Protein AF-0000000070910630 (afdb_homodimer)

InterPro domains:
  IPR004883 Lateral organ boundaries, LOB [PF03195] (3-100)
  IPR004883 Lateral organ boundaries, LOB [PS50891] (2-103)

Structure (mmCIF, N/CA/C/O backbone):
data_AF-0000000070910630-model_v1
#
loop_
_entity.id
_entity.type
_entity.pdbx_description
1 polymer 'LOB domain-containing protein'
#
loop_
_atom_site.group_PDB
_atom_site.id
_atom_site.type_symbol
_atom_site.label_atom_id
_atom_site.label_alt_id
_atom_site.label_comp_id
_atom_site.label_asym_id
_atom_site.label_entity_id
_atom_site.label_seq_id
_atom_site.pdbx_PDB_ins_code
_atom_site.Cartn_x
_atom_site.Cartn_y
_atom_site.Cartn_z
_atom_site.occupancy
_atom_site.B_iso_or_equiv
_atom_site.auth_seq_id
_atom_site.auth_comp_id
_atom_site.auth_asym_id
_atom_site.auth_atom_id
_atom_site.pdbx_PDB_model_num
ATOM 1 N N . MET A 1 1 ? 18.922 29.453 -8.406 1 64.88 1 MET A N 1
ATOM 2 C CA . MET A 1 1 ? 18.438 28.078 -8.453 1 64.88 1 MET A CA 1
ATOM 3 C C . MET A 1 1 ? 16.922 28.031 -8.289 1 64.88 1 MET A C 1
ATOM 5 O O . MET A 1 1 ? 16.344 28.828 -7.562 1 64.88 1 MET A O 1
ATOM 9 N N . SER A 1 2 ? 16.156 27.453 -9.18 1 87.44 2 SER A N 1
ATOM 10 C CA . SER A 1 2 ? 14.695 27.406 -9.148 1 87.44 2 SER A CA 1
ATOM 11 C C . SER A 1 2 ? 14.188 26.688 -7.906 1 87.44 2 SER A C 1
ATOM 13 O O . SER A 1 2 ? 14.742 25.656 -7.512 1 87.44 2 SER A O 1
ATOM 15 N N . PRO A 1 3 ? 13.305 27.328 -7.152 1 96.12 3 PRO A N 1
ATOM 16 C CA . PRO A 1 3 ? 12.727 26.672 -5.984 1 96.12 3 PRO A CA 1
ATOM 17 C C . PRO A 1 3 ? 12.188 25.281 -6.301 1 96.12 3 PRO A C 1
ATOM 19 O O . PRO A 1 3 ? 11.758 25.016 -7.43 1 96.12 3 PRO A O 1
ATOM 22 N N . CYS A 1 4 ? 12.297 24.422 -5.379 1 97.81 4 CYS A N 1
ATOM 23 C CA . CYS A 1 4 ? 11.758 23.078 -5.582 1 97.81 4 CYS A CA 1
ATOM 24 C C . CYS A 1 4 ? 10.234 23.109 -5.691 1 97.81 4 CYS A C 1
ATOM 26 O O . CYS A 1 4 ? 9.617 24.141 -5.418 1 97.81 4 CYS A O 1
ATOM 28 N N . ALA A 1 5 ? 9.602 22.078 -6.07 1 98.12 5 ALA A N 1
ATOM 29 C CA . ALA A 1 5 ? 8.156 22 -6.293 1 98.12 5 ALA A CA 1
ATOM 30 C C . ALA A 1 5 ? 7.391 22.25 -5 1 98.12 5 ALA A C 1
ATOM 32 O O . ALA A 1 5 ? 6.312 22.844 -5.012 1 98.12 5 ALA A O 1
ATOM 33 N N . ALA A 1 6 ? 7.938 21.766 -3.898 1 98.31 6 ALA A N 1
ATOM 34 C CA . ALA A 1 6 ? 7.293 21.953 -2.6 1 98.31 6 ALA A CA 1
ATOM 35 C C . ALA A 1 6 ? 7.238 23.422 -2.211 1 98.31 6 ALA A C 1
ATOM 37 O O . ALA A 1 6 ? 6.176 23.938 -1.866 1 98.31 6 ALA A O 1
ATOM 38 N N . CYS A 1 7 ? 8.336 24.047 -2.318 1 98.31 7 CYS A N 1
ATOM 39 C CA . CYS A 1 7 ? 8.422 25.438 -1.915 1 98.31 7 CYS A CA 1
ATOM 40 C C . CYS A 1 7 ? 7.586 26.328 -2.828 1 98.31 7 CYS A C 1
ATOM 42 O O . CYS A 1 7 ? 6.996 27.312 -2.379 1 98.31 7 CYS A O 1
ATOM 44 N N . LYS A 1 8 ? 7.555 26 -4.078 1 97.69 8 LYS A N 1
ATOM 45 C CA . LYS A 1 8 ? 6.695 26.734 -5.008 1 97.69 8 LYS A CA 1
ATOM 46 C C . LYS A 1 8 ? 5.227 26.609 -4.609 1 97.69 8 LYS A C 1
ATOM 48 O O . LYS A 1 8 ? 4.512 27.609 -4.543 1 97.69 8 LYS A O 1
ATOM 53 N N . LEU A 1 9 ? 4.801 25.391 -4.367 1 97.75 9 LEU A N 1
ATOM 54 C CA . LEU A 1 9 ? 3.408 25.125 -4.02 1 97.75 9 LEU A CA 1
ATOM 55 C C . LEU A 1 9 ? 3.051 25.766 -2.688 1 97.75 9 LEU A C 1
ATOM 57 O O . LEU A 1 9 ? 1.939 26.281 -2.516 1 97.75 9 LEU A O 1
ATOM 61 N N . LEU A 1 10 ? 3.969 25.75 -1.807 1 97.56 10 LEU A N 1
ATOM 62 C CA . LEU A 1 10 ? 3.715 26.234 -0.455 1 97.56 10 LEU A CA 1
ATOM 63 C C . LEU A 1 10 ? 3.99 27.734 -0.357 1 97.56 10 LEU A C 1
ATOM 65 O O . LEU A 1 10 ? 3.795 28.328 0.701 1 97.56 10 LEU A O 1
ATOM 69 N N . ARG A 1 11 ? 4.512 28.328 -1.427 1 96.31 11 ARG A N 1
ATOM 70 C CA . ARG A 1 11 ? 4.82 29.75 -1.494 1 96.31 11 ARG A CA 1
ATOM 71 C C . ARG A 1 11 ? 5.797 30.156 -0.396 1 96.31 11 ARG A C 1
ATOM 73 O O . ARG A 1 11 ? 5.551 31.109 0.344 1 96.31 11 ARG A O 1
ATOM 80 N N . ARG A 1 12 ? 6.844 29.375 -0.305 1 94.81 12 ARG A N 1
ATOM 81 C CA . ARG A 1 12 ? 7.93 29.656 0.631 1 94.81 12 ARG A CA 1
ATOM 82 C C . ARG A 1 12 ? 9.258 29.797 -0.099 1 94.81 12 ARG A C 1
ATOM 84 O O . ARG A 1 12 ? 9.383 29.375 -1.254 1 94.81 12 ARG A O 1
ATOM 91 N N . ARG A 1 13 ? 10.188 30.422 0.631 1 95.06 13 ARG A N 1
ATOM 92 C CA . ARG A 1 13 ? 11.539 30.531 0.087 1 95.06 13 ARG A CA 1
ATOM 93 C C . ARG A 1 13 ? 12.281 29.203 0.175 1 95.06 13 ARG A C 1
ATOM 95 O O . ARG A 1 13 ? 12.398 28.625 1.256 1 95.06 13 ARG A O 1
ATOM 102 N N . CYS A 1 14 ? 12.766 28.812 -0.958 1 96.94 14 CYS A N 1
ATOM 103 C CA . CYS A 1 14 ? 13.531 27.562 -1.021 1 96.94 14 CYS A CA 1
ATOM 104 C C . CYS A 1 14 ? 14.992 27.812 -0.672 1 96.94 14 CYS A C 1
ATOM 106 O O . CYS A 1 14 ? 15.695 28.516 -1.393 1 96.94 14 CYS A O 1
ATOM 108 N N . THR A 1 15 ? 15.523 27.281 0.416 1 95.56 15 THR A N 1
ATOM 109 C CA . THR A 1 15 ? 16.891 27.484 0.884 1 95.56 15 THR A CA 1
ATOM 110 C C . THR A 1 15 ? 17.75 26.25 0.628 1 95.56 15 THR A C 1
ATOM 112 O O . THR A 1 15 ? 17.25 25.219 0.178 1 95.56 15 THR A O 1
ATOM 115 N N . ARG A 1 16 ? 19.031 26.328 0.881 1 92.88 16 ARG A N 1
ATOM 116 C CA . ARG A 1 16 ? 19.969 25.219 0.687 1 92.88 16 ARG A CA 1
ATOM 117 C C . ARG A 1 16 ? 19.656 24.062 1.63 1 92.88 16 ARG A C 1
ATOM 119 O O . ARG A 1 16 ? 20 22.906 1.337 1 92.88 16 ARG A O 1
ATOM 126 N N . ASP A 1 17 ? 18.922 24.297 2.656 1 93.25 17 ASP A N 1
ATOM 127 C CA . ASP A 1 17 ? 18.656 23.281 3.666 1 93.25 17 ASP A CA 1
ATOM 128 C C . ASP A 1 17 ? 17.25 22.703 3.492 1 93.25 17 ASP A C 1
ATOM 130 O O . ASP A 1 17 ? 16.766 21.953 4.348 1 93.25 17 ASP A O 1
ATOM 134 N N . CYS A 1 18 ? 16.641 23 2.408 1 96.31 18 CYS A N 1
ATOM 135 C CA . CYS A 1 18 ? 15.281 22.531 2.186 1 96.31 18 CYS A CA 1
ATOM 136 C C . CYS A 1 18 ? 15.242 21 2.102 1 96.31 18 CYS A C 1
ATOM 138 O O . CYS A 1 18 ? 15.867 20.406 1.219 1 96.31 18 CYS A O 1
ATOM 140 N N . VAL A 1 19 ? 14.492 20.375 2.926 1 96.25 19 VAL A N 1
ATOM 141 C CA . VAL A 1 19 ? 14.43 18.922 3.053 1 96.25 19 VAL A CA 1
ATOM 142 C C . VAL A 1 19 ? 13.727 18.328 1.838 1 96.25 19 VAL A C 1
ATOM 144 O O . VAL A 1 19 ? 13.875 17.141 1.55 1 96.25 19 VAL A O 1
ATOM 147 N N . PHE A 1 20 ? 12.992 19.156 1.11 1 97.81 20 PHE A N 1
ATOM 148 C CA . PHE A 1 20 ? 12.195 18.688 -0.011 1 97.81 20 PHE A CA 1
ATOM 149 C C . PHE A 1 20 ? 12.969 18.797 -1.318 1 97.81 20 PHE A C 1
ATOM 151 O O . PHE A 1 20 ? 12.727 18.047 -2.26 1 97.81 20 PHE A O 1
ATOM 158 N N . ALA A 1 21 ? 13.891 19.688 -1.397 1 97.44 21 ALA A N 1
ATOM 159 C CA . ALA A 1 21 ? 14.547 20.094 -2.639 1 97.44 21 ALA A CA 1
ATOM 160 C C . ALA A 1 21 ? 15.18 18.891 -3.346 1 97.44 21 ALA A C 1
ATOM 162 O O . ALA A 1 21 ? 15.055 18.75 -4.562 1 97.44 21 ALA A O 1
ATOM 163 N N . PRO A 1 22 ? 15.828 17.953 -2.652 1 96.81 22 PRO A N 1
ATOM 164 C CA . PRO A 1 22 ? 16.469 16.828 -3.338 1 96.81 22 PRO A CA 1
ATOM 165 C C . PRO A 1 22 ? 15.453 15.875 -3.965 1 96.81 22 PRO A C 1
ATOM 167 O O . PRO A 1 22 ? 15.805 15.117 -4.875 1 96.81 22 PRO A O 1
ATOM 170 N N . TYR A 1 23 ? 14.227 15.977 -3.508 1 97.75 23 TYR A N 1
ATOM 171 C CA . TYR A 1 23 ? 13.336 14.867 -3.838 1 97.75 23 TYR A CA 1
ATOM 172 C C . TYR A 1 23 ? 12.156 15.352 -4.668 1 97.75 23 TYR A C 1
ATOM 174 O O . TYR A 1 23 ? 11.445 14.547 -5.273 1 97.75 23 TYR A O 1
ATOM 182 N N . PHE A 1 24 ? 11.969 16.672 -4.719 1 98.12 24 PHE A N 1
ATOM 183 C CA . PHE A 1 24 ? 10.828 17.234 -5.426 1 98.12 24 PHE A CA 1
ATOM 184 C C . PHE A 1 24 ? 11.273 18.359 -6.359 1 98.12 24 PHE A C 1
ATOM 186 O O . PHE A 1 24 ? 11.062 19.531 -6.07 1 98.12 24 PHE A O 1
ATOM 193 N N . PRO A 1 25 ? 11.781 17.953 -7.453 1 96.62 25 PRO A N 1
ATOM 194 C CA . PRO A 1 25 ? 12.266 18.953 -8.414 1 96.62 25 PRO A CA 1
ATOM 195 C C . PRO A 1 25 ? 11.141 19.797 -9 1 96.62 25 PRO A C 1
ATOM 197 O O . PRO A 1 25 ? 10 19.344 -9.094 1 96.62 25 PRO A O 1
ATOM 200 N N . PRO A 1 26 ? 11.477 21 -9.43 1 95.88 26 PRO A N 1
ATOM 201 C CA . PRO A 1 26 ? 10.453 21.938 -9.906 1 95.88 26 PRO A CA 1
ATOM 202 C C . PRO A 1 26 ? 9.758 21.453 -11.18 1 95.88 26 PRO A C 1
ATOM 204 O O . PRO A 1 26 ? 8.625 21.875 -11.461 1 95.88 26 PRO A O 1
ATOM 207 N N . ASP A 1 27 ? 10.312 20.578 -11.883 1 95.69 27 ASP A N 1
ATOM 208 C CA . ASP A 1 27 ? 9.734 20.125 -13.148 1 95.69 27 ASP A CA 1
ATOM 209 C C . ASP A 1 27 ? 8.758 18.969 -12.938 1 95.69 27 ASP A C 1
ATOM 211 O O . ASP A 1 27 ? 8.109 18.516 -13.883 1 95.69 27 ASP A O 1
ATOM 215 N N . GLU A 1 28 ? 8.602 18.469 -11.75 1 95.69 28 GLU A N 1
ATOM 216 C CA . GLU A 1 28 ? 7.617 17.453 -11.406 1 95.69 28 GLU A CA 1
ATOM 217 C C . GLU A 1 28 ? 6.676 17.938 -10.312 1 95.69 28 GLU A C 1
ATOM 219 O O . GLU A 1 28 ? 6.594 17.328 -9.242 1 95.69 28 GLU A O 1
ATOM 224 N N . PRO A 1 29 ? 5.949 18.984 -10.562 1 96.94 29 PRO A N 1
ATOM 225 C CA . PRO A 1 29 ? 5.137 19.625 -9.523 1 96.94 29 PRO A CA 1
ATOM 226 C C . PRO A 1 29 ? 4.039 18.703 -8.992 1 96.94 29 PRO A C 1
ATOM 228 O O . PRO A 1 29 ? 3.654 18.797 -7.824 1 96.94 29 PRO A O 1
ATOM 231 N N . GLN A 1 30 ? 3.498 17.797 -9.773 1 96.88 30 GLN A N 1
ATOM 232 C CA . GLN A 1 30 ? 2.404 16.922 -9.367 1 96.88 30 GLN A CA 1
ATOM 233 C C . GLN A 1 30 ? 2.865 15.922 -8.312 1 96.88 30 GLN A C 1
ATOM 235 O O . GLN A 1 30 ? 2.084 15.516 -7.445 1 96.88 30 GLN A O 1
ATOM 240 N N . LYS A 1 31 ? 4.113 15.586 -8.438 1 97.56 31 LYS A N 1
ATOM 241 C CA . LYS A 1 31 ? 4.684 14.641 -7.477 1 97.56 31 LYS A CA 1
ATOM 242 C C . LYS A 1 31 ? 4.488 15.133 -6.043 1 97.56 31 LYS A C 1
ATOM 244 O O . LYS A 1 31 ? 3.986 14.398 -5.191 1 97.56 31 LYS A O 1
ATOM 249 N N . PHE A 1 32 ? 4.895 16.359 -5.812 1 98.12 32 PHE A N 1
ATOM 250 C CA . PHE A 1 32 ? 4.727 16.891 -4.469 1 98.12 32 PHE A CA 1
ATOM 251 C C . PHE A 1 32 ? 3.262 17.219 -4.195 1 98.12 32 PHE A C 1
ATOM 253 O O . PHE A 1 32 ? 2.783 17.047 -3.072 1 98.12 32 PHE A O 1
ATOM 260 N N . ALA A 1 33 ? 2.535 17.672 -5.16 1 98.5 33 ALA A 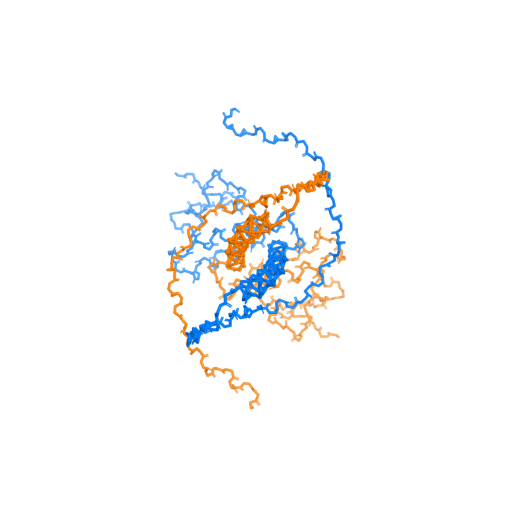N 1
ATOM 261 C CA . ALA A 1 33 ? 1.133 18.031 -4.969 1 98.5 33 ALA A CA 1
ATOM 262 C C . ALA A 1 33 ? 0.333 16.844 -4.426 1 98.5 33 ALA A C 1
ATOM 264 O O . ALA A 1 33 ? -0.474 17.016 -3.506 1 98.5 33 ALA A O 1
ATOM 265 N N . ASN A 1 34 ? 0.53 15.68 -4.973 1 98.31 34 ASN A N 1
ATOM 266 C CA . ASN A 1 34 ? -0.179 14.492 -4.512 1 98.31 34 ASN A CA 1
ATOM 267 C C . ASN A 1 34 ? 0.247 14.102 -3.1 1 98.31 34 ASN A C 1
ATOM 269 O O . ASN A 1 34 ? -0.593 13.75 -2.268 1 98.31 34 ASN A O 1
ATOM 273 N N . VAL A 1 35 ? 1.541 14.188 -2.861 1 98.69 35 VAL A N 1
ATOM 274 C CA . VAL A 1 35 ? 2.066 13.875 -1.536 1 98.69 35 VAL A CA 1
ATOM 275 C C . VAL A 1 35 ? 1.489 14.844 -0.507 1 98.69 35 VAL A C 1
ATOM 277 O O . VAL A 1 35 ? 1.077 14.43 0.58 1 98.69 35 VAL A O 1
ATOM 280 N N . HIS A 1 36 ? 1.434 16.047 -0.877 1 98.38 36 HIS A N 1
ATOM 281 C CA . HIS A 1 36 ? 0.878 17.078 -0.004 1 98.38 36 HIS A CA 1
ATOM 282 C C . HIS A 1 36 ? -0.606 16.844 0.252 1 98.38 36 HIS A C 1
ATOM 284 O O . HIS A 1 36 ? -1.08 17 1.379 1 98.38 36 HIS A O 1
ATOM 290 N N . LYS A 1 37 ? -1.325 16.531 -0.783 1 97.62 37 LYS A N 1
ATOM 291 C CA . LYS A 1 37 ? -2.762 16.297 -0.675 1 97.62 37 LYS A CA 1
ATOM 292 C C . LYS A 1 37 ? -3.059 15.156 0.297 1 97.62 37 LYS A C 1
ATOM 294 O O . LYS A 1 37 ? -4.023 15.219 1.06 1 97.62 37 LYS A O 1
ATOM 299 N N . VAL A 1 38 ? -2.215 14.18 0.304 1 98.5 38 VAL A N 1
ATOM 300 C CA . VAL A 1 38 ? -2.523 12.945 1.028 1 98.5 38 VAL A CA 1
ATOM 301 C C . VAL A 1 38 ? -1.895 12.992 2.418 1 98.5 38 VAL A 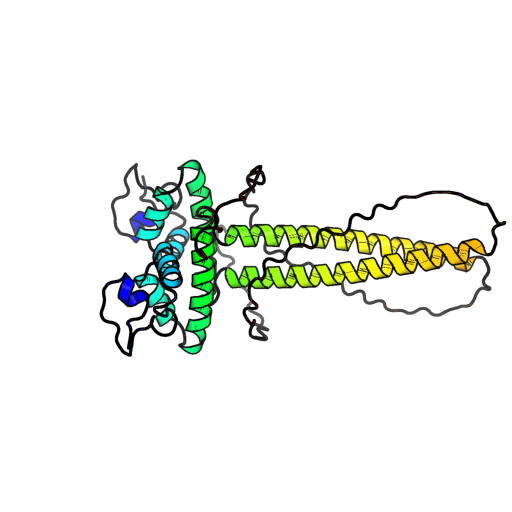C 1
ATOM 303 O O . VAL A 1 38 ? -2.557 12.703 3.418 1 98.5 38 VAL A O 1
ATOM 306 N N . PHE A 1 39 ? -0.657 13.461 2.498 1 98.38 39 PHE A N 1
ATOM 307 C CA . PHE A 1 39 ? 0.078 13.328 3.75 1 98.38 39 PHE A CA 1
ATOM 308 C C . PHE A 1 39 ? 0.205 14.68 4.445 1 98.38 39 PHE A C 1
ATOM 310 O O . PHE A 1 39 ? 0.379 14.742 5.664 1 98.38 39 PHE A O 1
ATOM 317 N N . GLY A 1 40 ? 0.182 15.742 3.68 1 97.62 40 GLY A N 1
ATOM 318 C CA . GLY A 1 40 ? 0.486 17.047 4.238 1 97.62 40 GLY A CA 1
ATOM 319 C C . GLY A 1 40 ? 1.974 17.344 4.316 1 97.62 40 GLY A C 1
ATOM 320 O O . GLY A 1 40 ? 2.766 16.453 4.629 1 97.62 40 GLY A O 1
ATOM 321 N N . ALA A 1 41 ? 2.312 18.547 4.062 1 97.12 41 ALA A N 1
ATOM 322 C CA . ALA A 1 41 ? 3.713 18.953 4.008 1 97.12 41 ALA A CA 1
ATOM 323 C C . ALA A 1 41 ? 4.379 18.812 5.375 1 97.12 41 ALA A C 1
ATOM 325 O O . ALA A 1 41 ? 5.516 18.359 5.477 1 97.12 41 ALA A O 1
ATOM 326 N N . ALA A 1 42 ? 3.684 19.156 6.434 1 95.38 42 ALA A N 1
ATOM 327 C CA . ALA A 1 42 ? 4.246 19.109 7.781 1 95.38 42 ALA A CA 1
ATOM 328 C C . ALA A 1 42 ? 4.535 17.672 8.203 1 95.38 42 ALA A C 1
ATOM 330 O O . ALA A 1 42 ? 5.586 17.391 8.781 1 95.38 42 ALA A O 1
ATOM 331 N N . ASN A 1 43 ? 3.646 16.875 7.914 1 96.56 43 ASN A N 1
ATOM 332 C CA . ASN A 1 43 ? 3.822 15.469 8.266 1 96.56 43 ASN A CA 1
ATOM 333 C C . ASN A 1 43 ? 4.965 14.828 7.48 1 96.56 43 ASN A C 1
ATOM 335 O O . ASN A 1 43 ? 5.762 14.078 8.039 1 96.56 43 ASN A O 1
ATOM 339 N N . VAL A 1 44 ? 5 15.156 6.223 1 98.12 44 VAL A N 1
ATOM 340 C CA . VAL A 1 44 ? 6.07 14.617 5.387 1 98.12 44 VAL A CA 1
ATOM 341 C C . VAL A 1 44 ? 7.422 15.102 5.906 1 98.12 44 VAL A C 1
ATOM 343 O O . VAL A 1 44 ? 8.375 14.32 6.004 1 98.12 44 VAL A O 1
ATOM 346 N N . ASN A 1 45 ? 7.457 16.359 6.223 1 97.25 45 ASN A N 1
ATOM 347 C CA . ASN A 1 45 ? 8.695 16.906 6.773 1 97.25 45 ASN A CA 1
ATOM 348 C C . ASN A 1 45 ? 9.117 16.172 8.047 1 97.25 45 ASN A C 1
ATOM 350 O O . ASN A 1 45 ? 10.281 15.805 8.195 1 97.25 45 ASN A O 1
ATOM 354 N N . LYS A 1 46 ? 8.18 16.016 8.93 1 97.56 46 LYS A N 1
ATOM 355 C CA . LYS A 1 46 ? 8.445 15.328 10.188 1 97.56 46 LYS A CA 1
ATOM 356 C C . LYS A 1 46 ? 8.93 13.898 9.93 1 97.56 46 LYS A C 1
ATOM 358 O O . LYS A 1 46 ? 9.906 13.453 10.531 1 97.56 46 LYS A O 1
ATOM 363 N N . MET A 1 47 ? 8.305 13.203 9.039 1 97.38 47 MET A N 1
ATOM 364 C CA . MET A 1 47 ? 8.648 11.82 8.742 1 97.38 47 MET A CA 1
ATOM 365 C C . MET A 1 47 ? 10.047 11.719 8.141 1 97.38 47 MET A C 1
ATOM 367 O O . MET A 1 47 ? 10.812 10.82 8.477 1 97.38 47 MET A O 1
ATOM 371 N N . LEU A 1 48 ? 10.375 12.648 7.289 1 98 48 LEU A N 1
ATOM 372 C CA . LEU A 1 48 ? 11.695 12.625 6.652 1 98 48 LEU A CA 1
ATOM 373 C C . LEU A 1 48 ? 12.789 12.969 7.66 1 98 48 LEU A C 1
ATOM 375 O O . LEU A 1 48 ? 13.875 12.398 7.617 1 98 48 LEU A O 1
ATOM 379 N N . GLN A 1 49 ? 12.453 13.828 8.586 1 96.94 49 GLN A N 1
ATOM 380 C CA . GLN A 1 49 ? 13.43 14.258 9.578 1 96.94 49 GLN A CA 1
ATOM 381 C C . GLN A 1 49 ? 13.758 13.125 10.547 1 96.94 49 GLN A C 1
ATOM 383 O O . GLN A 1 49 ? 14.828 13.109 11.156 1 96.94 49 GLN A O 1
ATOM 388 N N . GLU A 1 50 ? 12.844 12.234 10.656 1 96.62 50 GLU A N 1
ATOM 389 C CA . GLU A 1 50 ? 13.023 11.125 11.586 1 96.62 50 GLU A CA 1
ATOM 390 C C . GLU A 1 50 ? 13.859 10.016 10.953 1 96.62 50 GLU A C 1
ATOM 392 O O . GLU A 1 50 ? 14.297 9.086 11.648 1 96.62 50 GLU A O 1
ATOM 397 N N . LEU A 1 51 ? 14.258 10.156 9.695 1 97.88 51 LEU A N 1
ATOM 398 C CA . LEU A 1 51 ? 14.977 9.117 8.969 1 97.88 51 LEU A CA 1
ATOM 399 C C . LEU A 1 51 ? 16.422 9.547 8.703 1 97.88 51 LEU A C 1
ATOM 401 O O . LEU A 1 51 ? 16.703 10.742 8.555 1 97.88 51 LEU A O 1
ATOM 405 N N . PRO A 1 52 ? 17.328 8.492 8.656 1 97.31 52 PRO A N 1
ATOM 406 C CA . PRO A 1 52 ? 18.656 8.828 8.109 1 97.31 52 PRO A CA 1
ATOM 407 C C . PRO A 1 52 ? 18.578 9.352 6.68 1 97.31 52 PRO A C 1
ATOM 409 O O . PRO A 1 52 ? 17.719 8.922 5.902 1 97.31 52 PRO A O 1
ATOM 412 N N . VAL A 1 53 ? 19.469 10.289 6.395 1 96.75 53 VAL A N 1
ATOM 413 C CA . VAL A 1 53 ? 19.469 10.977 5.109 1 96.75 53 VAL A CA 1
ATOM 414 C C . VAL A 1 53 ? 19.469 9.961 3.975 1 96.75 53 VAL A C 1
ATOM 416 O O . VAL A 1 53 ? 18.828 10.164 2.947 1 96.75 53 VAL A O 1
ATOM 419 N N . GLU A 1 54 ? 20.172 8.812 4.152 1 97.44 54 GLU A N 1
ATOM 420 C CA . GLU A 1 54 ? 20.359 7.82 3.1 1 97.44 54 GLU A CA 1
ATOM 421 C C . GLU A 1 54 ? 19.062 7.074 2.812 1 97.44 54 GLU A C 1
ATOM 423 O O . GLU A 1 54 ? 18.906 6.473 1.748 1 97.44 54 GLU A O 1
ATOM 428 N N . ALA A 1 55 ? 18.141 7.184 3.773 1 98.31 55 ALA A N 1
ATOM 429 C CA . ALA A 1 55 ? 16.891 6.434 3.619 1 98.31 55 ALA A CA 1
ATOM 430 C C . ALA A 1 55 ? 15.773 7.328 3.104 1 98.31 55 ALA A C 1
ATOM 432 O O . ALA A 1 55 ? 14.719 6.84 2.68 1 98.31 55 ALA A O 1
ATOM 433 N N . ARG A 1 56 ? 15.992 8.594 3.057 1 98.44 56 ARG A N 1
ATOM 434 C CA . ARG A 1 56 ? 14.938 9.555 2.768 1 98.44 56 ARG A CA 1
ATOM 435 C C . ARG A 1 56 ? 14.461 9.438 1.321 1 98.44 56 ARG A C 1
ATOM 437 O O . ARG A 1 56 ? 13.273 9.586 1.035 1 98.44 56 ARG A O 1
ATOM 444 N N . GLY A 1 57 ? 15.375 9.172 0.463 1 97.94 57 GLY A N 1
ATOM 445 C CA . GLY A 1 57 ? 14.992 9 -0.93 1 97.94 57 GLY A CA 1
ATOM 446 C C . GLY A 1 57 ? 14.008 7.867 -1.144 1 97.94 57 GLY A C 1
ATOM 447 O O . GLY A 1 57 ? 13.023 8.023 -1.871 1 97.94 57 GLY A O 1
ATOM 448 N N . ASP A 1 58 ? 14.297 6.762 -0.52 1 97.88 58 ASP A N 1
ATOM 449 C CA . ASP A 1 58 ? 13.398 5.617 -0.603 1 97.88 58 ASP A CA 1
ATOM 450 C C . ASP A 1 58 ? 12.047 5.93 0.031 1 97.88 58 ASP A C 1
ATOM 452 O O . ASP A 1 58 ? 11 5.539 -0.495 1 97.88 58 ASP A O 1
ATOM 456 N N . ALA A 1 59 ? 12.07 6.578 1.075 1 98.75 59 ALA A N 1
ATOM 457 C CA . ALA A 1 59 ? 10.828 6.941 1.76 1 98.75 59 ALA A CA 1
ATOM 458 C C . ALA A 1 59 ? 9.969 7.859 0.895 1 98.75 59 ALA A C 1
ATOM 460 O O . ALA A 1 59 ? 8.758 7.668 0.788 1 98.75 59 ALA A O 1
ATOM 461 N N . VAL A 1 60 ? 10.617 8.828 0.255 1 98.75 60 VAL A N 1
ATOM 462 C CA . VAL A 1 60 ? 9.891 9.75 -0.61 1 98.75 60 VAL A CA 1
ATOM 463 C C . VAL A 1 60 ? 9.281 8.984 -1.782 1 98.75 60 VAL A C 1
ATOM 465 O O . VAL A 1 60 ? 8.125 9.211 -2.145 1 98.75 60 VAL A O 1
ATOM 468 N N . SER A 1 61 ? 10.023 8.086 -2.303 1 98.5 61 SER A N 1
ATOM 469 C CA . SER A 1 61 ? 9.516 7.289 -3.42 1 98.5 61 SER A CA 1
ATOM 470 C C . SER A 1 61 ? 8.297 6.469 -3.01 1 98.5 61 SER A C 1
ATOM 472 O O . SER A 1 61 ? 7.328 6.379 -3.76 1 98.5 61 SER A O 1
ATOM 474 N N . SER A 1 62 ? 8.367 5.879 -1.876 1 98.75 62 SER A N 1
ATOM 475 C CA . SER A 1 62 ? 7.238 5.094 -1.389 1 98.75 62 SER A CA 1
ATOM 476 C C . SER A 1 62 ? 6.035 5.98 -1.085 1 98.75 62 SER A C 1
ATOM 478 O O . SER A 1 62 ? 4.895 5.621 -1.392 1 98.75 62 SER A O 1
ATOM 480 N N . MET A 1 63 ? 6.285 7.141 -0.545 1 98.62 63 MET A N 1
ATOM 481 C CA . MET A 1 63 ? 5.203 8.07 -0.239 1 98.62 63 MET A CA 1
ATOM 482 C C . MET A 1 63 ? 4.531 8.562 -1.516 1 98.62 63 MET A C 1
ATOM 484 O O . MET A 1 63 ? 3.309 8.703 -1.564 1 98.62 63 MET A O 1
ATOM 488 N N . VAL A 1 64 ? 5.359 8.82 -2.496 1 98.81 64 VAL A N 1
ATOM 489 C CA . VAL A 1 64 ? 4.828 9.266 -3.779 1 98.81 64 VAL A CA 1
ATOM 490 C C . VAL A 1 64 ? 3.934 8.18 -4.375 1 98.81 64 VAL A C 1
ATOM 492 O O . VAL A 1 64 ? 2.834 8.469 -4.855 1 98.81 64 VAL A O 1
ATOM 495 N N . TYR A 1 65 ? 4.367 6.938 -4.316 1 98.69 65 TYR A N 1
ATOM 496 C CA . TYR A 1 65 ? 3.57 5.824 -4.812 1 98.69 65 TYR A CA 1
ATOM 497 C C . TYR A 1 65 ? 2.234 5.742 -4.086 1 98.69 65 TYR A C 1
ATOM 499 O O . TYR A 1 65 ? 1.184 5.613 -4.719 1 98.69 65 TYR A O 1
ATOM 507 N N . GLU A 1 66 ? 2.295 5.824 -2.811 1 98.69 66 GLU A N 1
ATOM 508 C CA . GLU A 1 66 ? 1.102 5.723 -1.977 1 98.69 66 GLU A CA 1
ATOM 509 C C . GLU A 1 66 ? 0.156 6.895 -2.221 1 98.69 66 GLU A C 1
ATOM 511 O O . GLU A 1 66 ? -1.061 6.715 -2.301 1 98.69 66 GLU A O 1
ATOM 516 N N . ALA A 1 67 ? 0.729 8.023 -2.322 1 98.75 67 ALA A N 1
ATOM 517 C CA . ALA A 1 67 ? -0.092 9.211 -2.576 1 98.75 67 ALA A CA 1
ATOM 518 C C . ALA A 1 67 ? -0.794 9.109 -3.928 1 98.75 67 ALA A C 1
ATOM 520 O O . ALA A 1 67 ? -1.992 9.383 -4.035 1 98.75 67 ALA A O 1
ATOM 521 N N . ASP A 1 68 ? -0.042 8.727 -4.871 1 98.38 68 ASP A N 1
ATOM 522 C CA . ASP A 1 68 ? -0.606 8.578 -6.211 1 98.38 68 ASP A CA 1
ATOM 523 C C . ASP A 1 68 ? -1.745 7.559 -6.215 1 98.38 68 ASP A C 1
ATOM 525 O O . ASP A 1 68 ? -2.773 7.773 -6.859 1 98.38 68 ASP A O 1
ATOM 529 N N . ALA A 1 69 ? -1.561 6.469 -5.559 1 98.38 69 ALA A N 1
ATOM 530 C CA . ALA A 1 69 ? -2.586 5.43 -5.484 1 98.38 69 ALA A CA 1
ATOM 531 C C . ALA A 1 69 ? -3.859 5.961 -4.836 1 98.38 69 ALA A C 1
ATOM 533 O O . ALA A 1 69 ? -4.969 5.656 -5.281 1 98.38 69 ALA A O 1
ATOM 534 N N . ARG A 1 70 ? -3.703 6.75 -3.793 1 98.38 70 ARG A N 1
ATOM 535 C CA . ARG A 1 70 ? -4.859 7.258 -3.064 1 98.38 70 ARG A CA 1
ATOM 536 C C . ARG A 1 70 ? -5.586 8.336 -3.871 1 98.38 70 ARG A C 1
ATOM 538 O O . ARG A 1 70 ? -6.812 8.445 -3.801 1 98.38 70 ARG A O 1
ATOM 545 N N . VAL A 1 71 ? -4.812 9.109 -4.578 1 98.25 71 VAL A N 1
ATOM 546 C CA . VAL A 1 71 ? -5.434 10.109 -5.441 1 98.25 71 VAL A CA 1
ATOM 547 C C . VAL A 1 71 ? -6.242 9.422 -6.539 1 98.25 71 VAL A C 1
ATOM 549 O O . VAL A 1 71 ? -7.332 9.875 -6.895 1 98.25 71 VAL A O 1
ATOM 552 N N . ARG A 1 72 ? -5.77 8.32 -7.043 1 97.81 72 ARG A N 1
ATOM 553 C CA . ARG A 1 72 ? -6.441 7.57 -8.102 1 97.81 72 ARG A CA 1
ATOM 554 C C . ARG A 1 72 ? -7.633 6.797 -7.547 1 97.81 72 ARG A C 1
ATOM 556 O O . ARG A 1 72 ? -8.68 6.711 -8.195 1 97.81 72 ARG A O 1
ATOM 563 N N . ASP A 1 73 ? -7.473 6.273 -6.422 1 98.12 73 ASP A N 1
ATOM 564 C CA . ASP A 1 73 ? -8.492 5.508 -5.711 1 98.12 73 ASP A CA 1
ATOM 565 C C . ASP A 1 73 ? -8.672 6.016 -4.281 1 98.12 73 ASP A C 1
ATOM 567 O O . ASP A 1 73 ? -8.062 5.484 -3.35 1 98.12 73 ASP A O 1
ATOM 571 N N . PRO A 1 74 ? -9.508 6.898 -4.07 1 98.31 74 PRO A N 1
ATOM 572 C CA . PRO A 1 74 ? -9.625 7.57 -2.773 1 98.31 74 PRO A CA 1
ATOM 573 C C . PRO A 1 74 ? -10.133 6.641 -1.67 1 98.31 74 PRO A C 1
ATOM 575 O O . PRO A 1 74 ? -9.984 6.953 -0.484 1 98.31 74 PRO A O 1
ATOM 578 N N . VAL A 1 75 ? -10.711 5.594 -2.057 1 98.69 75 VAL A N 1
ATOM 579 C CA . VAL A 1 75 ? -11.289 4.695 -1.06 1 98.69 75 VAL A CA 1
ATOM 580 C C . VAL A 1 75 ? -10.227 3.707 -0.584 1 98.69 75 VAL A C 1
ATOM 582 O O . VAL A 1 75 ? -10.008 3.551 0.62 1 98.69 75 VAL A O 1
ATOM 585 N N . TYR A 1 76 ? -9.484 3.098 -1.455 1 98.38 76 TYR A N 1
ATOM 586 C CA . TYR A 1 76 ? -8.664 1.97 -1.04 1 98.38 76 TYR A CA 1
ATOM 587 C C . TYR A 1 76 ? -7.18 2.312 -1.142 1 98.38 76 TYR A C 1
ATOM 589 O O . TYR A 1 76 ? -6.34 1.658 -0.517 1 98.38 76 TYR A O 1
ATOM 597 N N . GLY A 1 77 ? -6.773 3.283 -1.929 1 98.19 77 GLY A N 1
ATOM 598 C CA . GLY A 1 77 ? -5.359 3.576 -2.098 1 98.19 77 GLY A CA 1
ATOM 599 C C . GLY A 1 77 ? -4.547 2.371 -2.529 1 98.19 77 GLY A C 1
ATOM 600 O O . GLY A 1 77 ? -4.965 1.617 -3.412 1 98.19 77 GLY A O 1
ATOM 601 N N . CYS A 1 78 ? -3.406 2.246 -1.923 1 97.69 78 CYS A N 1
ATOM 602 C CA . CYS A 1 78 ? -2.518 1.158 -2.312 1 97.69 78 CYS A CA 1
ATOM 603 C C . CYS A 1 78 ? -3.029 -0.178 -1.789 1 97.69 78 CYS A C 1
ATOM 605 O O . CYS A 1 78 ? -2.576 -1.236 -2.229 1 97.69 78 CYS A O 1
ATOM 607 N N . VAL A 1 79 ? -3.951 -0.171 -0.882 1 98.31 79 VAL A N 1
ATOM 608 C CA . VAL A 1 79 ? -4.539 -1.398 -0.358 1 98.31 79 VAL A CA 1
ATOM 609 C C . VAL A 1 79 ? -5.266 -2.143 -1.477 1 98.31 79 VAL A C 1
ATOM 611 O O . VAL A 1 79 ? -5.316 -3.375 -1.479 1 98.31 79 VAL A O 1
ATOM 614 N N . GLY A 1 80 ? -5.816 -1.332 -2.418 1 97.75 80 GLY A N 1
ATOM 615 C CA . GLY A 1 80 ? -6.387 -1.967 -3.594 1 97.75 80 GLY A CA 1
ATOM 616 C C . GLY A 1 80 ? -5.402 -2.848 -4.336 1 97.75 80 GLY A C 1
ATOM 617 O O . GLY A 1 80 ? -5.734 -3.971 -4.723 1 97.75 80 GLY A O 1
ATOM 618 N N . ALA A 1 81 ? -4.234 -2.357 -4.535 1 96.94 81 ALA A N 1
ATOM 619 C CA . ALA A 1 81 ? -3.178 -3.123 -5.188 1 96.94 81 ALA A CA 1
ATOM 620 C C . ALA A 1 81 ? -2.783 -4.336 -4.352 1 96.94 81 ALA A C 1
ATOM 622 O O . ALA A 1 81 ? -2.57 -5.426 -4.891 1 96.94 81 ALA A O 1
ATOM 623 N N . ILE A 1 82 ? -2.652 -4.133 -3.084 1 98.19 82 ILE A N 1
ATOM 624 C CA . ILE A 1 82 ? -2.289 -5.215 -2.176 1 98.19 82 ILE A CA 1
ATOM 625 C C . ILE A 1 82 ? -3.322 -6.336 -2.271 1 98.19 82 ILE A C 1
ATOM 627 O O . ILE A 1 82 ? -2.965 -7.508 -2.414 1 98.19 82 ILE A O 1
ATOM 631 N N . SER A 1 83 ? -4.559 -5.938 -2.203 1 98.25 83 SER A N 1
ATOM 632 C CA . SER A 1 83 ? -5.637 -6.914 -2.311 1 98.25 83 SER A CA 1
ATOM 633 C C . SER A 1 83 ? -5.562 -7.672 -3.631 1 98.25 83 SER A C 1
ATOM 635 O O . SER A 1 83 ? -5.723 -8.898 -3.658 1 98.25 83 SER A O 1
ATOM 637 N N . SER A 1 84 ? -5.406 -7.016 -4.707 1 98 84 SER A N 1
ATOM 638 C CA . SER A 1 84 ? -5.312 -7.637 -6.023 1 98 84 SER A CA 1
ATOM 639 C C . SER A 1 84 ? -4.137 -8.609 -6.094 1 98 84 SER A C 1
ATOM 641 O O . SER A 1 84 ? -4.262 -9.703 -6.641 1 98 84 SER A O 1
ATOM 643 N N . LEU A 1 85 ? -3.035 -8.195 -5.543 1 98.31 85 LEU A N 1
ATOM 644 C CA . LEU A 1 85 ? -1.844 -9.039 -5.547 1 98.31 85 LEU A CA 1
ATOM 645 C C . LEU A 1 85 ? -2.051 -10.273 -4.684 1 98.31 85 LEU A C 1
ATOM 647 O O . LEU A 1 85 ? -1.632 -11.375 -5.059 1 98.31 85 LEU A O 1
ATOM 651 N N . GLN A 1 86 ? -2.658 -10.07 -3.574 1 97.88 86 GLN A N 1
ATOM 652 C CA . GLN A 1 86 ? -2.977 -11.203 -2.713 1 97.88 86 GLN A CA 1
ATOM 653 C C . GLN A 1 86 ? -3.875 -12.203 -3.432 1 97.88 86 GLN A C 1
ATOM 655 O O . GLN A 1 86 ? -3.676 -13.414 -3.32 1 97.88 86 GLN A O 1
ATOM 660 N N . GLN A 1 87 ? -4.824 -11.766 -4.141 1 98.44 87 GLN A N 1
ATOM 661 C CA . GLN A 1 87 ? -5.703 -12.633 -4.918 1 98.44 87 GLN A CA 1
ATOM 662 C C . GLN A 1 87 ? -4.922 -13.383 -5.996 1 98.44 87 GLN A C 1
ATOM 664 O O . GLN A 1 87 ? -5.168 -14.562 -6.238 1 98.44 87 GLN A O 1
ATOM 669 N N . GLN A 1 88 ? -4.055 -12.688 -6.602 1 98.12 88 GLN A N 1
ATOM 670 C CA . GLN A 1 88 ? -3.211 -13.312 -7.613 1 98.12 88 GLN A CA 1
ATOM 671 C C . GLN A 1 88 ? -2.357 -14.422 -7.008 1 98.12 88 GLN A C 1
ATOM 673 O O . GLN A 1 88 ? -2.223 -15.5 -7.59 1 98.12 88 GLN A O 1
ATOM 678 N N . VAL A 1 89 ? -1.794 -14.188 -5.902 1 98.75 89 VAL A N 1
ATOM 679 C CA . VAL A 1 89 ? -0.985 -15.188 -5.211 1 98.75 89 VAL A CA 1
ATOM 680 C C . VAL A 1 89 ? -1.832 -16.422 -4.914 1 98.75 89 VAL A C 1
ATOM 682 O O . VAL A 1 89 ? -1.412 -17.547 -5.188 1 98.75 89 VAL A O 1
ATOM 685 N N . ALA A 1 90 ? -2.963 -16.156 -4.406 1 98.69 90 ALA A N 1
ATOM 686 C CA . ALA A 1 90 ? -3.852 -17.281 -4.078 1 98.69 90 ALA A CA 1
ATOM 687 C C . ALA A 1 90 ? -4.195 -18.094 -5.324 1 98.69 90 ALA A C 1
ATOM 689 O O . ALA A 1 90 ? -4.188 -19.328 -5.289 1 98.69 90 ALA A O 1
ATOM 690 N N . HIS A 1 91 ? -4.52 -17.438 -6.387 1 98.62 91 HIS A N 1
ATOM 691 C CA . HIS A 1 91 ? -4.867 -18.094 -7.645 1 98.62 91 HIS A CA 1
ATOM 692 C C . HIS A 1 91 ? -3.697 -18.922 -8.172 1 98.62 91 HIS A C 1
ATOM 694 O O . HIS A 1 91 ? -3.875 -20.094 -8.547 1 98.62 91 HIS A O 1
ATOM 700 N N . LEU A 1 92 ? -2.557 -18.312 -8.117 1 98.88 92 LEU A N 1
ATOM 701 C CA . LEU A 1 92 ? -1.366 -18.984 -8.617 1 98.88 92 LEU A CA 1
ATOM 702 C C . LEU A 1 92 ? -1.012 -20.188 -7.75 1 98.88 92 LEU A C 1
ATOM 704 O O . LEU A 1 92 ? -0.589 -21.219 -8.266 1 98.88 92 LEU A O 1
ATOM 708 N N . GLN A 1 93 ? -1.164 -20.016 -6.488 1 98.69 93 GLN A N 1
ATOM 709 C CA . GLN A 1 93 ? -0.932 -21.125 -5.582 1 98.69 93 GLN A CA 1
ATOM 710 C C . GLN A 1 93 ? -1.868 -22.297 -5.895 1 98.69 93 GLN A C 1
ATOM 712 O O . GLN A 1 93 ? -1.452 -23.453 -5.875 1 98.69 93 GLN A O 1
ATOM 717 N N . THR A 1 94 ? -3.076 -22.047 -6.18 1 98.88 94 THR A N 1
ATOM 718 C CA . THR A 1 94 ? -4.047 -23.078 -6.531 1 98.88 94 THR A CA 1
ATOM 719 C C . THR A 1 94 ? -3.662 -23.766 -7.836 1 98.88 94 THR A C 1
ATOM 721 O O . THR A 1 94 ? -3.697 -24.984 -7.934 1 98.88 94 THR A O 1
ATOM 724 N N . GLN A 1 95 ? -3.359 -22.969 -8.781 1 98.56 95 GLN A N 1
ATOM 725 C CA . GLN A 1 95 ? -2.955 -23.516 -10.07 1 98.56 95 GLN A CA 1
ATOM 726 C C . GLN A 1 95 ? -1.721 -24.406 -9.93 1 98.56 95 GLN A C 1
ATOM 728 O O . GLN A 1 95 ? -1.634 -25.469 -10.562 1 98.56 95 GLN A O 1
ATOM 733 N N . LEU A 1 96 ? -0.811 -24 -9.164 1 98.75 96 LEU A N 1
ATOM 734 C CA . LEU A 1 96 ? 0.402 -24.781 -8.938 1 98.75 96 LEU A CA 1
ATOM 735 C C . LEU A 1 96 ? 0.081 -26.094 -8.234 1 98.75 96 LEU A C 1
ATOM 737 O O . LEU A 1 96 ? 0.658 -27.141 -8.562 1 98.75 96 LEU A O 1
ATOM 741 N N . ALA A 1 97 ? -0.762 -26 -7.297 1 98.62 97 ALA A N 1
ATOM 742 C CA . ALA A 1 97 ? -1.177 -27.219 -6.605 1 98.62 97 ALA A CA 1
ATOM 743 C C . ALA A 1 97 ? -1.808 -28.203 -7.578 1 98.62 97 ALA A C 1
ATOM 745 O O . ALA A 1 97 ? -1.527 -29.406 -7.52 1 98.62 97 ALA A O 1
ATOM 746 N N . VAL A 1 98 ? -2.652 -27.719 -8.398 1 98.62 98 VAL A N 1
ATOM 747 C CA . VAL A 1 98 ? -3.312 -28.547 -9.398 1 98.62 98 VAL A CA 1
ATOM 748 C C . VAL A 1 98 ? -2.271 -29.141 -10.344 1 98.62 98 VAL A C 1
ATOM 750 O O . VAL A 1 98 ? -2.314 -30.328 -10.656 1 98.62 98 VAL A O 1
ATOM 753 N N . ALA A 1 99 ? -1.357 -28.359 -10.797 1 98.62 99 ALA A N 1
ATOM 754 C CA . ALA A 1 99 ? -0.303 -28.812 -11.695 1 98.62 99 ALA A CA 1
ATOM 755 C C . ALA A 1 99 ? 0.555 -29.891 -11.031 1 98.62 99 ALA A C 1
ATOM 757 O O . ALA A 1 99 ? 0.881 -30.906 -11.656 1 98.62 99 ALA 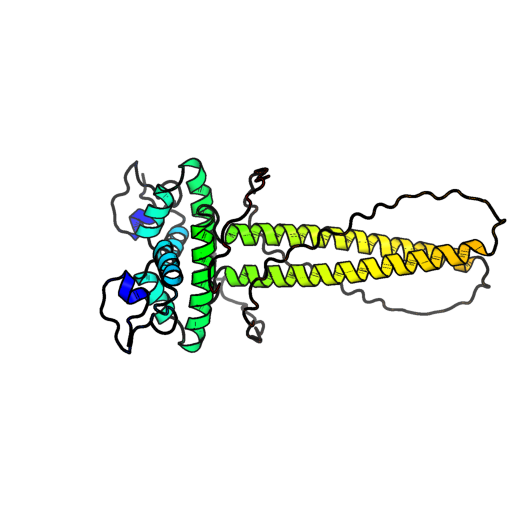A O 1
ATOM 758 N N . ASN A 1 100 ? 0.868 -29.688 -9.828 1 98.31 100 ASN A N 1
ATOM 759 C CA . ASN A 1 100 ? 1.675 -30.641 -9.086 1 98.31 100 ASN A CA 1
ATOM 760 C C . ASN A 1 100 ? 0.932 -31.969 -8.883 1 98.31 100 ASN A C 1
ATOM 762 O O . ASN A 1 100 ? 1.533 -33.031 -8.945 1 98.31 100 ASN A O 1
ATOM 766 N N . ALA A 1 101 ? -0.299 -31.828 -8.609 1 98.38 101 ALA A N 1
ATOM 767 C CA . ALA A 1 101 ? -1.107 -33.031 -8.477 1 98.38 101 ALA A CA 1
ATOM 768 C C . ALA A 1 101 ? -1.134 -33.812 -9.789 1 98.38 101 ALA A C 1
ATOM 770 O O . ALA A 1 101 ? -1.067 -35.062 -9.781 1 98.38 101 ALA A O 1
ATOM 771 N N . GLU A 1 102 ? -1.294 -33.156 -10.859 1 97.5 102 GLU A N 1
ATOM 772 C CA . GLU A 1 102 ? -1.282 -33.812 -12.172 1 97.5 102 GLU A CA 1
ATOM 773 C C . GLU A 1 102 ? 0.04 -34.531 -12.43 1 97.5 102 GLU A C 1
ATOM 775 O O . GLU A 1 102 ? 0.054 -35.625 -12.945 1 97.5 102 GLU A O 1
ATOM 780 N N . ILE A 1 103 ? 1.148 -33.906 -12.141 1 97.19 103 ILE A N 1
ATOM 781 C CA . ILE A 1 103 ? 2.48 -34.469 -12.312 1 97.19 103 ILE A CA 1
ATOM 782 C C . ILE A 1 103 ? 2.6 -35.781 -11.5 1 97.19 103 ILE A C 1
ATOM 784 O O . ILE A 1 103 ? 3.1 -36.781 -11.992 1 97.19 103 ILE A O 1
ATOM 788 N N . VAL A 1 104 ? 2.17 -35.719 -10.281 1 96.88 104 VAL A N 1
ATOM 789 C CA . VAL A 1 104 ? 2.229 -36.875 -9.406 1 96.88 104 VAL A CA 1
ATOM 790 C C . VAL A 1 104 ? 1.416 -38 -10.008 1 96.88 104 VAL A C 1
ATOM 792 O O . VAL A 1 104 ? 1.874 -39.156 -10.039 1 96.88 104 VAL A O 1
ATOM 795 N N . CYS A 1 105 ? 0.238 -37.719 -10.492 1 94.69 105 CYS A N 1
ATOM 796 C CA . CYS A 1 105 ? -0.634 -38.719 -11.094 1 94.69 105 CYS A CA 1
ATOM 797 C C . CYS A 1 105 ? 0.024 -39.344 -12.312 1 94.69 105 CYS A C 1
ATOM 799 O O . CYS A 1 105 ? -0.041 -40.562 -12.492 1 94.69 105 CYS A O 1
ATOM 801 N N . MET A 1 106 ? 0.7 -38.594 -13.094 1 92.56 106 MET A N 1
ATOM 802 C CA . MET A 1 106 ? 1.358 -39.094 -14.305 1 92.56 106 MET A CA 1
ATOM 803 C C . MET A 1 106 ? 2.557 -39.969 -13.953 1 92.56 106 MET A C 1
ATOM 805 O O . MET A 1 106 ? 2.828 -40.969 -14.633 1 92.56 106 MET A O 1
ATOM 809 N N . ARG A 1 107 ? 3.236 -39.625 -12.883 1 91.56 107 ARG A N 1
ATOM 810 C CA . ARG A 1 107 ? 4.383 -40.406 -12.445 1 91.56 107 ARG A CA 1
ATOM 811 C C . ARG A 1 107 ? 3.943 -41.781 -11.938 1 91.56 107 ARG A C 1
ATOM 813 O O . ARG A 1 107 ? 4.617 -42.781 -12.18 1 91.56 107 ARG A O 1
ATOM 820 N N . ILE A 1 108 ? 2.838 -41.844 -11.266 1 91 108 ILE A N 1
ATOM 821 C CA . ILE A 1 108 ? 2.291 -43.094 -10.742 1 91 108 ILE A CA 1
ATOM 822 C C . ILE A 1 108 ? 1.888 -44 -11.906 1 91 108 ILE A C 1
ATOM 824 O O . ILE A 1 108 ? 2.174 -45.188 -11.891 1 91 108 ILE A O 1
ATOM 828 N N . HIS A 1 109 ? 1.342 -43.531 -13 1 85.31 109 HIS A N 1
ATOM 829 C CA . HIS A 1 109 ? 0.887 -44.312 -14.156 1 85.31 109 HIS A CA 1
ATOM 830 C C . HIS A 1 109 ? 2.066 -44.812 -14.977 1 85.31 109 HIS A C 1
ATOM 832 O O . HIS A 1 109 ? 2.004 -45.906 -15.539 1 85.31 109 HIS A O 1
ATOM 838 N N . ASN A 1 110 ? 3.092 -44.156 -15.172 1 79.88 110 ASN A N 1
ATOM 839 C CA . ASN A 1 110 ? 4.262 -44.562 -15.938 1 79.88 110 ASN A CA 1
ATOM 840 C C . ASN A 1 110 ? 5.059 -45.656 -15.219 1 79.88 110 ASN A C 1
ATOM 842 O O . ASN A 1 110 ? 5.703 -46.469 -15.859 1 79.88 110 ASN A O 1
ATOM 846 N N . THR A 1 111 ? 5.156 -45.625 -13.922 1 75.31 111 THR A N 1
ATOM 847 C CA . THR A 1 111 ? 5.844 -46.656 -13.156 1 75.31 111 THR A CA 1
ATOM 848 C C . THR A 1 111 ? 5.078 -47.969 -13.211 1 75.31 111 THR A C 1
ATOM 850 O O . THR A 1 111 ? 5.68 -49.062 -13.305 1 75.31 111 THR A O 1
ATOM 853 N N . GLU A 1 112 ? 3.797 -48.094 -13.297 1 71 112 GLU A N 1
ATOM 854 C CA . GLU A 1 112 ? 2.975 -49.312 -13.359 1 71 112 GLU A CA 1
ATOM 855 C C . GLU A 1 112 ? 3.008 -49.938 -14.758 1 71 112 GLU A C 1
ATOM 857 O O . GLU A 1 112 ? 2.986 -51.156 -14.906 1 71 112 GLU A O 1
ATOM 862 N N . SER A 1 113 ? 3.096 -49.312 -15.875 1 64.56 113 SER A N 1
ATOM 863 C CA . SER A 1 113 ? 3.137 -49.844 -17.234 1 64.56 113 SER A CA 1
ATOM 864 C C . SER A 1 113 ? 4.516 -50.406 -17.562 1 64.56 113 SER A C 1
ATOM 866 O O . SER A 1 113 ? 4.645 -51.281 -18.438 1 64.56 113 SER A O 1
ATOM 868 N N . SER A 1 114 ? 5.566 -49.969 -17.062 1 58.84 114 SER A N 1
ATOM 869 C CA . SER A 1 114 ? 6.891 -50.531 -17.328 1 58.84 114 SER A CA 1
ATOM 870 C C . SER A 1 114 ? 7.09 -51.844 -16.609 1 58.84 114 SER A C 1
ATOM 872 O O . SER A 1 114 ? 8.039 -52.594 -16.906 1 58.84 114 SER A O 1
ATOM 874 N N . SER A 1 115 ? 6.355 -52.188 -15.516 1 56.53 115 SER A N 1
ATOM 875 C CA . SER A 1 115 ? 6.609 -53.469 -14.812 1 56.53 115 SER A CA 1
ATOM 876 C C . SER A 1 115 ? 6.07 -54.656 -15.594 1 56.53 115 SER A C 1
ATOM 878 O O . SER A 1 115 ? 6.27 -55.781 -15.203 1 56.53 115 SER A O 1
ATOM 880 N N . ASP A 1 116 ? 5.121 -54.469 -16.453 1 50.12 116 ASP A N 1
ATOM 881 C CA . ASP A 1 116 ? 4.66 -55.75 -16.953 1 50.12 116 ASP A CA 1
ATOM 882 C C . ASP A 1 116 ? 5.742 -56.438 -17.781 1 50.12 116 ASP A C 1
ATOM 884 O O . ASP A 1 116 ? 5.715 -57.656 -17.969 1 50.12 116 ASP A O 1
ATOM 888 N N . CYS A 1 117 ? 6.438 -55.812 -18.672 1 43.31 117 CYS A N 1
ATOM 889 C CA . CYS A 1 117 ? 7.309 -56.75 -19.391 1 43.31 117 CYS A CA 1
ATOM 890 C C . CYS A 1 117 ? 8.523 -57.125 -18.562 1 43.31 117 CYS A C 1
ATOM 892 O O . CYS A 1 117 ? 9.422 -57.812 -19.031 1 43.31 117 CYS A O 1
ATOM 894 N N . GLY A 1 118 ? 9.094 -56.281 -17.734 1 40.56 118 GLY A N 1
ATOM 895 C CA . GLY A 1 118 ? 10.375 -56.625 -17.172 1 40.56 118 GLY A CA 1
ATOM 896 C C . GLY A 1 118 ? 10.266 -57.688 -16.094 1 40.56 118 GLY A C 1
ATOM 897 O O . GLY A 1 118 ? 9.195 -57.906 -15.523 1 40.56 118 GLY A O 1
ATOM 898 N N . THR A 1 119 ? 11.258 -58.688 -16.078 1 41.94 119 THR A N 1
ATOM 899 C CA . THR A 1 119 ? 11.781 -59.594 -15.047 1 41.94 119 THR A CA 1
ATOM 900 C C . THR A 1 119 ? 11.922 -58.844 -13.711 1 41.94 119 THR A C 1
ATOM 902 O O . THR A 1 119 ? 12.156 -57.656 -13.68 1 41.94 119 THR A O 1
ATOM 905 N N . PRO A 1 120 ? 11.586 -59.469 -12.461 1 42.91 120 PRO A N 1
ATOM 906 C CA . PRO A 1 120 ? 11.625 -59.031 -11.055 1 42.91 120 PRO A CA 1
ATOM 907 C C . PRO A 1 120 ? 12.922 -58.312 -10.68 1 42.91 120 PRO A C 1
ATOM 909 O O . PRO A 1 120 ? 13.938 -58.969 -10.414 1 42.91 120 PRO A O 1
ATOM 912 N N . HIS A 1 121 ? 13.609 -57.5 -11.43 1 34.34 121 HIS A N 1
ATOM 913 C CA . HIS A 1 121 ? 14.836 -57.125 -10.734 1 34.34 121 HIS A CA 1
ATOM 914 C C . HIS A 1 121 ? 14.539 -56.344 -9.469 1 34.34 121 HIS A C 1
ATOM 916 O O . HIS A 1 121 ? 13.578 -55.562 -9.43 1 34.34 121 HIS A O 1
ATOM 922 N N . HIS A 1 122 ? 15.117 -56.75 -8.227 1 30.81 122 HIS A N 1
ATOM 923 C CA . HIS A 1 122 ? 15.242 -56.375 -6.82 1 30.81 122 HIS A CA 1
ATOM 924 C C . HIS A 1 122 ? 15.719 -54.938 -6.68 1 30.81 122 HIS A C 1
ATOM 926 O O . HIS A 1 122 ? 16.219 -54.531 -5.625 1 30.81 122 HIS A O 1
ATOM 932 N N . MET A 1 123 ? 15.57 -54 -7.512 1 26.19 123 MET A N 1
ATOM 933 C CA . MET A 1 123 ? 16.422 -52.875 -7.16 1 26.19 123 MET A CA 1
ATOM 934 C C . MET A 1 123 ? 15.906 -52.188 -5.898 1 26.19 123 MET A C 1
ATOM 936 O O . MET A 1 123 ? 14.695 -52.062 -5.703 1 26.19 123 MET A O 1
ATOM 940 N N . GLN A 1 124 ? 16.797 -52 -4.812 1 23.58 124 GLN A N 1
ATOM 941 C CA . GLN A 1 124 ? 16.938 -51.438 -3.475 1 23.58 124 GLN A CA 1
ATOM 942 C C . GLN A 1 124 ? 16.734 -49.938 -3.496 1 23.58 124 GLN A C 1
ATOM 944 O O . GLN A 1 124 ? 16.906 -49.25 -2.479 1 23.58 124 GLN A O 1
ATOM 949 N N . GLY A 1 125 ? 16.609 -49.219 -4.535 1 23.47 125 GLY A N 1
ATOM 950 C CA . GLY A 1 125 ? 17.109 -47.875 -4.312 1 23.47 125 GLY A CA 1
ATOM 951 C C . GLY A 1 125 ? 16.25 -47.062 -3.332 1 23.47 125 GLY A C 1
ATOM 952 O O . GLY A 1 125 ? 15.031 -47.219 -3.311 1 23.47 125 GLY A O 1
ATOM 953 N N . SER A 1 126 ? 16.781 -46.688 -2.15 1 21.56 126 SER A N 1
ATOM 954 C CA . SER A 1 126 ? 16.438 -45.844 -1.008 1 21.56 126 SER A CA 1
ATOM 955 C C . SER A 1 126 ? 16.156 -44.406 -1.438 1 21.56 126 SER A C 1
ATOM 957 O O . SER A 1 126 ? 16.188 -43.5 -0.615 1 21.56 126 SER A O 1
ATOM 959 N N . TYR A 1 127 ? 15.648 -44.062 -2.539 1 20.16 127 TYR A N 1
ATOM 960 C CA . TYR A 1 127 ? 15.664 -42.625 -2.74 1 20.16 127 TYR A CA 1
ATOM 961 C C . TYR A 1 127 ? 14.812 -41.938 -1.692 1 20.16 127 TYR A C 1
ATOM 963 O O . TYR A 1 127 ? 13.68 -42.344 -1.429 1 20.16 127 TYR A O 1
ATOM 971 N N . GLN A 1 128 ? 15.539 -41.438 -0.636 1 19.47 128 GLN A N 1
ATOM 972 C CA . GLN A 1 128 ? 15.125 -40.5 0.402 1 19.47 128 GLN A CA 1
ATOM 973 C C . GLN A 1 128 ? 14.484 -39.25 -0.206 1 19.47 128 GLN A C 1
ATOM 975 O O . GLN A 1 128 ? 15.188 -38.375 -0.722 1 19.47 128 GLN A O 1
ATOM 980 N N . GLN A 1 129 ? 13.523 -39.375 -0.995 1 20.03 129 GLN A N 1
ATOM 981 C CA . GLN A 1 129 ? 12.938 -38.094 -1.443 1 20.03 129 GLN A CA 1
ATOM 982 C C . GLN A 1 129 ? 12.508 -37.25 -0.258 1 20.03 129 GLN A C 1
ATOM 984 O O . GLN A 1 129 ? 11.648 -37.656 0.525 1 20.03 129 GLN A O 1
ATOM 989 N N . GLY A 1 130 ? 13.5 -36.656 0.41 1 20.08 130 GLY A N 1
ATOM 990 C CA . GLY A 1 130 ? 13.188 -35.656 1.422 1 20.08 130 GLY A CA 1
ATOM 991 C C . GLY A 1 130 ? 12.289 -34.562 0.913 1 20.08 130 GLY A C 1
ATOM 992 O O . GLY A 1 130 ? 12.734 -33.688 0.158 1 20.08 130 GLY A O 1
ATOM 993 N N . LEU A 1 131 ? 11.242 -34.812 0.231 1 23.31 131 LEU A N 1
ATOM 994 C CA . LEU A 1 131 ? 10.43 -33.656 -0.171 1 23.31 131 LEU A CA 1
ATOM 995 C C . LEU A 1 131 ? 10.148 -32.75 1.017 1 23.31 131 LEU A C 1
ATOM 997 O O . LEU A 1 131 ? 9.625 -33.188 2.039 1 23.31 131 LEU A O 1
ATOM 1001 N N . SER A 1 132 ? 11.172 -31.969 1.306 1 24 132 SER A N 1
ATOM 1002 C CA . SER A 1 132 ? 10.898 -30.922 2.293 1 24 132 SER A CA 1
ATOM 1003 C C . SER A 1 132 ? 9.547 -30.266 2.051 1 24 132 SER A C 1
ATOM 1005 O O . SER A 1 132 ? 9.117 -30.125 0.903 1 24 132 SER A O 1
ATOM 1007 N N . PRO A 1 133 ? 8.641 -30.438 2.982 1 24.05 133 PRO A N 1
ATOM 1008 C CA . PRO A 1 133 ? 7.309 -29.828 2.957 1 24.05 133 PRO A CA 1
ATOM 1009 C C . PRO A 1 133 ? 7.344 -28.359 2.541 1 24.05 133 PRO A C 1
ATOM 1011 O O . PRO A 1 133 ? 8.359 -27.688 2.713 1 24.05 133 PRO A O 1
ATOM 1014 N N . PRO A 1 134 ? 6.676 -28.062 1.479 1 24.19 134 PRO A N 1
ATOM 1015 C CA . PRO A 1 134 ? 6.543 -26.656 1.109 1 24.19 134 PRO A CA 1
ATOM 1016 C C . PRO A 1 134 ? 6.281 -25.75 2.312 1 24.19 134 PRO A C 1
ATOM 1018 O O . PRO A 1 134 ? 5.668 -26.188 3.291 1 24.19 134 PRO A O 1
ATOM 1021 N N . LEU A 1 135 ? 7.281 -24.984 2.695 1 24.61 135 LEU A N 1
ATOM 1022 C CA . LEU A 1 135 ? 7.105 -23.922 3.682 1 24.61 135 LEU A CA 1
ATOM 1023 C C . LEU A 1 135 ? 5.777 -23.203 3.475 1 24.61 135 LEU A C 1
ATOM 1025 O O . LEU A 1 135 ? 5.434 -22.844 2.348 1 24.61 135 LEU A O 1
ATOM 1029 N N . GLN A 1 136 ? 4.773 -23.641 4.199 1 25.14 136 GLN A N 1
ATOM 1030 C CA . GLN A 1 136 ? 3.494 -22.953 4.27 1 25.14 136 GLN A CA 1
ATOM 1031 C C . GLN A 1 136 ? 3.693 -21.453 4.449 1 25.14 136 GLN A C 1
ATOM 1033 O O . GLN A 1 136 ? 4.355 -21.016 5.391 1 25.14 136 GLN A O 1
ATOM 1038 N N . PRO A 1 137 ? 3.648 -20.734 3.346 1 25.98 137 PRO A N 1
ATOM 1039 C CA . PRO A 1 137 ? 3.736 -19.281 3.555 1 25.98 137 PRO A CA 1
ATOM 1040 C C . PRO A 1 137 ? 2.779 -18.781 4.637 1 25.98 137 PRO A C 1
ATOM 1042 O O . PRO A 1 137 ? 1.67 -19.312 4.773 1 25.98 137 PRO A O 1
ATOM 1045 N N . GLN A 1 138 ? 3.316 -18.641 5.762 1 23.34 138 GLN A N 1
ATOM 1046 C CA . GLN A 1 138 ? 2.48 -18.016 6.777 1 23.34 138 GLN A CA 1
ATOM 1047 C C . GLN A 1 138 ? 1.788 -16.766 6.223 1 23.34 138 GLN A C 1
ATOM 1049 O O . GLN A 1 138 ? 2.447 -15.844 5.746 1 23.34 138 GLN A O 1
ATOM 1054 N N . SER A 1 139 ? 0.663 -17 5.477 1 26.7 139 SER A N 1
ATOM 1055 C CA . SER A 1 139 ? -0.155 -15.891 5.008 1 26.7 139 SER A CA 1
ATOM 1056 C C . SER A 1 139 ? -0.442 -14.906 6.133 1 26.7 139 SER A C 1
ATOM 1058 O O . SER A 1 139 ? -0.92 -15.297 7.199 1 26.7 139 SER A O 1
ATOM 1060 N N . PRO A 1 140 ? 0.347 -13.977 6.277 1 25.78 140 PRO A N 1
ATOM 1061 C CA . PRO A 1 140 ? -0.177 -13.016 7.246 1 25.78 140 PRO A CA 1
ATOM 1062 C C . PRO A 1 140 ? -1.674 -12.766 7.078 1 25.78 140 PRO A C 1
ATOM 1064 O O . PRO A 1 140 ? -2.182 -12.781 5.953 1 25.78 140 PRO A O 1
ATOM 1067 N N . GLU A 1 141 ? -2.469 -13.359 7.941 1 24.98 141 GLU A N 1
ATOM 1068 C CA . GLU A 1 141 ? -3.91 -13.164 8.039 1 24.98 141 GLU A CA 1
ATOM 1069 C C . GLU A 1 141 ? -4.289 -11.711 7.75 1 24.98 141 GLU A C 1
ATOM 1071 O O . GLU A 1 141 ? -3.992 -10.82 8.547 1 24.98 141 GLU A O 1
ATOM 1076 N N . LEU A 1 142 ? -4.023 -11.188 6.582 1 29.66 142 LEU A N 1
ATOM 1077 C CA . LEU A 1 142 ? -4.84 -10 6.336 1 29.66 142 LEU A CA 1
ATOM 1078 C C . LEU A 1 142 ? -6.281 -10.234 6.781 1 29.66 142 LEU A C 1
ATOM 1080 O O . LEU A 1 142 ? -6.918 -11.195 6.355 1 29.66 142 LEU A O 1
ATOM 1084 N N . HIS A 1 143 ? -6.711 -10.031 7.949 1 25.06 143 HIS A N 1
ATOM 1085 C CA . HIS A 1 143 ? -8.148 -10.031 8.188 1 25.06 143 HIS A CA 1
ATOM 1086 C C . HIS A 1 143 ? -8.922 -9.734 6.906 1 25.06 143 HIS A C 1
ATOM 1088 O O . HIS A 1 143 ? -8.461 -8.961 6.066 1 25.06 143 HIS A O 1
ATOM 1094 N N . HIS A 1 144 ? -9.758 -10.664 6.504 1 25.81 144 HIS A N 1
ATOM 1095 C CA . HIS A 1 144 ? -10.695 -10.766 5.391 1 25.81 144 HIS A CA 1
ATOM 1096 C C . HIS A 1 144 ? -11.383 -9.43 5.121 1 25.81 144 HIS A C 1
ATOM 1098 O O . HIS A 1 144 ? -12.258 -9.008 5.887 1 25.81 144 HIS A O 1
ATOM 1104 N N . TYR A 1 145 ? -10.734 -8.367 4.785 1 23.33 145 TYR A N 1
ATOM 1105 C CA . TYR A 1 145 ? -11.602 -7.316 4.262 1 23.33 145 TYR A CA 1
ATOM 1106 C C . TYR A 1 145 ? -12.469 -7.844 3.123 1 23.33 145 TYR A C 1
ATOM 1108 O O . TYR A 1 145 ? -11.984 -8.57 2.25 1 23.33 145 TYR A O 1
ATOM 1116 N N . HIS A 1 146 ? -13.719 -8.203 3.418 1 22.78 146 HIS A N 1
ATOM 1117 C CA . HIS A 1 146 ? -14.695 -8.539 2.387 1 22.78 146 HIS A CA 1
ATOM 1118 C C . HIS A 1 146 ? -14.547 -7.637 1.169 1 22.78 146 HIS A C 1
ATOM 1120 O O . HIS A 1 146 ? -14.641 -6.41 1.286 1 22.78 146 HIS A O 1
ATOM 1126 N N . LYS A 1 147 ? -13.828 -8.055 0.307 1 28.78 147 LYS A N 1
ATOM 1127 C CA . LYS A 1 147 ? -13.883 -7.461 -1.026 1 28.78 147 LYS A CA 1
ATOM 1128 C C . LYS A 1 147 ? -15.32 -7.391 -1.536 1 28.78 147 LYS A C 1
ATOM 1130 O O . LYS A 1 147 ? -16.016 -8.406 -1.608 1 28.78 147 LYS A O 1
ATOM 1135 N N . PRO A 1 148 ? -16.078 -6.246 -1.43 1 26.12 148 PRO A N 1
ATOM 1136 C CA . PRO A 1 148 ? -17.266 -6.34 -2.271 1 26.12 148 PRO A CA 1
ATOM 1137 C C . PRO A 1 148 ? -16.953 -6.809 -3.691 1 26.12 148 PRO A C 1
ATOM 1139 O O . PRO A 1 148 ? -15.828 -6.645 -4.164 1 26.12 148 PRO A O 1
ATOM 1142 N N . THR A 1 149 ? -17.656 -7.812 -4.188 1 22.11 149 THR A N 1
ATOM 1143 C CA . THR A 1 149 ? -17.766 -8.305 -5.559 1 22.11 149 THR A CA 1
ATOM 1144 C C . THR A 1 149 ? -17.891 -7.141 -6.539 1 22.11 149 THR A C 1
ATOM 1146 O O . THR A 1 149 ? -19 -6.754 -6.902 1 22.11 149 THR A O 1
ATOM 1149 N N . ALA A 1 150 ? -17.547 -5.961 -6.43 1 23.44 150 ALA A N 1
ATOM 1150 C CA . ALA A 1 150 ? -17.844 -5.066 -7.543 1 23.44 150 ALA A CA 1
ATOM 1151 C C . ALA A 1 150 ? -17.234 -5.578 -8.844 1 23.44 150 ALA A C 1
ATOM 1153 O O . ALA A 1 150 ? -16.062 -5.965 -8.875 1 23.44 150 ALA A O 1
ATOM 1154 N N . TYR A 1 151 ? -18.125 -6.027 -9.867 1 20.09 151 TYR A N 1
ATOM 1155 C CA . TYR A 1 151 ? -18 -6.301 -11.289 1 20.09 151 TYR A CA 1
ATOM 1156 C C . TYR A 1 151 ? -17.328 -5.133 -12.008 1 20.09 151 TYR A C 1
ATOM 1158 O O . TYR A 1 151 ? -18 -4.152 -12.359 1 20.09 151 TYR A O 1
ATOM 1166 N N . TYR A 1 152 ? -16.359 -4.5 -11.633 1 21.94 152 TYR A N 1
ATOM 1167 C CA . TYR A 1 152 ? -15.898 -3.361 -12.422 1 21.94 152 TYR A CA 1
ATOM 1168 C C . TYR A 1 152 ? -15.438 -3.805 -13.805 1 21.94 152 TYR A C 1
ATOM 1170 O O . TYR A 1 152 ? -14.352 -4.375 -13.953 1 21.94 152 TYR A O 1
ATOM 1178 N N . HIS A 1 153 ? -16.438 -4.188 -14.781 1 19.8 153 HIS A N 1
ATOM 1179 C CA . HIS A 1 153 ? -16.062 -4.297 -16.188 1 19.8 153 HIS A CA 1
ATOM 1180 C C . HIS A 1 153 ? -15.555 -2.965 -16.734 1 19.8 153 HIS A C 1
ATOM 1182 O O . HIS A 1 153 ? -15.586 -2.727 -17.938 1 19.8 153 HIS A O 1
ATOM 1188 N N . ARG A 1 154 ? -15.148 -2.029 -16.203 1 21.06 154 ARG A N 1
ATOM 1189 C CA . ARG A 1 154 ? -15.062 -0.838 -17.047 1 21.06 154 ARG A CA 1
ATOM 1190 C C . ARG A 1 154 ? -14.539 -1.183 -18.438 1 21.06 154 ARG A C 1
ATOM 1192 O O . ARG A 1 154 ? -13.602 -1.974 -18.562 1 21.06 154 ARG A O 1
ATOM 1199 N N . MET A 1 155 ? -15.219 -0.638 -19.609 1 20.44 155 MET A N 1
ATOM 1200 C CA . MET A 1 155 ? -15.227 -0.321 -21.031 1 20.44 155 MET A CA 1
ATOM 1201 C C . MET A 1 155 ? -13.844 0.108 -21.5 1 20.44 155 MET A C 1
ATOM 1203 O O . MET A 1 155 ? -12.977 0.417 -20.688 1 20.44 155 MET A O 1
ATOM 1207 N N . ASP A 1 156 ? -13.875 0.87 -22.922 1 20.91 156 ASP A N 1
ATOM 1208 C CA . ASP A 1 156 ? -13.227 1.269 -24.156 1 20.91 156 ASP A CA 1
ATOM 1209 C C . ASP A 1 156 ? -12.273 2.439 -23.938 1 20.91 156 ASP A C 1
ATOM 1211 O O . ASP A 1 156 ? -11.82 3.07 -24.891 1 20.91 156 ASP A O 1
ATOM 1215 N N . ASN A 1 157 ? -12.141 3.018 -22.969 1 19.05 157 ASN A N 1
ATOM 1216 C CA . ASN A 1 157 ? -11.57 4.34 -23.219 1 19.05 157 ASN A CA 1
ATOM 1217 C C . ASN A 1 157 ? -10.297 4.25 -24.062 1 19.05 157 ASN A C 1
ATOM 1219 O O . ASN A 1 157 ? -9.367 3.529 -23.703 1 19.05 157 ASN A O 1
ATOM 1223 N N . SER A 1 158 ? -10.273 4.789 -25.484 1 20.94 158 SER A N 1
ATOM 1224 C CA . SER A 1 158 ? -9.477 5.273 -26.594 1 20.94 158 SER A CA 1
ATOM 1225 C C . SER A 1 158 ? -8.141 5.832 -26.109 1 20.94 158 SER A C 1
ATOM 1227 O O . SER A 1 158 ? -7.902 5.938 -24.906 1 20.94 158 SER A O 1
ATOM 1229 N N . GLU A 1 159 ? -7.684 7.184 -26.859 1 21.39 159 GLU A N 1
ATOM 1230 C CA . GLU A 1 159 ? -6.625 7.961 -27.484 1 21.39 159 GLU A CA 1
ATOM 1231 C C . GLU A 1 159 ? -5.824 8.742 -26.453 1 21.39 159 GLU A C 1
ATOM 1233 O O . GLU A 1 159 ? -5 9.594 -26.797 1 21.39 159 GLU A O 1
ATOM 1238 N N . LEU A 1 160 ? -6.117 8.945 -25.453 1 17.88 160 LEU A N 1
ATOM 1239 C CA . LEU A 1 160 ? -5.609 10.211 -24.922 1 17.88 160 LEU A CA 1
ATOM 1240 C C . LEU A 1 160 ? -4.086 10.25 -24.984 1 17.88 160 LEU A C 1
ATOM 1242 O O . LEU A 1 160 ? -3.504 11.234 -25.438 1 17.88 160 LEU A O 1
ATOM 1246 N N . ALA A 1 161 ? -3.262 10.344 -24.047 1 17.91 161 ALA A N 1
ATOM 1247 C CA . ALA A 1 161 ? -2.035 11.133 -24.094 1 17.91 161 ALA A CA 1
ATOM 1248 C C . ALA A 1 161 ? -0.98 10.461 -24.969 1 17.91 161 ALA A C 1
ATOM 1250 O O . ALA A 1 161 ? -0.572 9.328 -24.703 1 17.91 161 ALA A O 1
ATOM 1251 N N . GLU A 1 162 ? -0.845 10.617 -26.375 1 20.69 162 GLU A N 1
ATOM 1252 C CA . GLU A 1 162 ? 0.073 11.312 -27.281 1 20.69 162 GLU A CA 1
ATOM 1253 C C . GLU A 1 162 ? 0.894 12.359 -26.531 1 20.69 162 GLU A C 1
ATOM 1255 O O . GLU A 1 162 ? 1.468 13.258 -27.141 1 20.69 162 GLU A O 1
ATOM 1260 N N . LEU A 1 163 ? 0.935 12.727 -25.312 1 17.45 163 LEU A N 1
ATOM 1261 C CA . LEU A 1 163 ? 1.638 13.867 -24.734 1 17.45 163 LEU A CA 1
ATOM 1262 C C . LEU A 1 163 ? 3.111 13.852 -25.125 1 17.45 163 LEU A C 1
ATOM 1264 O O . LEU A 1 163 ? 3.652 14.867 -25.562 1 17.45 163 LEU A O 1
ATOM 1268 N N . LEU A 1 164 ? 4.402 13.75 -24.422 1 18.89 164 LEU A N 1
ATOM 1269 C CA . LEU A 1 164 ? 5.398 14.812 -24.344 1 18.89 164 LEU A CA 1
ATOM 1270 C C . LEU A 1 164 ? 6.203 14.898 -25.641 1 18.89 164 LEU A C 1
ATOM 1272 O O . LEU A 1 164 ? 6.359 15.977 -26.219 1 18.89 164 LEU A O 1
ATOM 1276 N N . TRP A 1 165 ? 7.484 14.531 -26.031 1 19.39 165 TRP A N 1
ATOM 1277 C CA . TRP A 1 165 ? 8.359 15.195 -26.984 1 19.39 165 TRP A CA 1
ATOM 1278 C C . TRP A 1 165 ? 7.988 14.805 -28.422 1 19.39 165 TRP A C 1
ATOM 1280 O O . TRP A 1 165 ? 8.586 15.297 -29.375 1 19.39 165 TRP A O 1
ATOM 1290 N N . THR A 1 166 ? 6.812 14.312 -28.984 1 18.3 166 THR A N 1
ATOM 1291 C CA . THR A 1 166 ? 6.738 15.062 -30.234 1 18.3 166 THR A CA 1
ATOM 1292 C C . THR A 1 166 ? 5.859 16.297 -30.078 1 18.3 166 THR A C 1
ATOM 1294 O O . THR A 1 166 ? 4.863 16.266 -29.359 1 18.3 166 THR A O 1
ATOM 1297 N N . MET B 1 1 ? -22.109 10.438 26.172 1 64.62 1 MET B N 1
ATOM 1298 C CA . MET B 1 1 ? -21.422 9.578 25.219 1 64.62 1 MET B CA 1
ATOM 1299 C C . MET B 1 1 ? -19.922 9.891 25.172 1 64.62 1 MET B C 1
ATOM 1301 O O . MET B 1 1 ? -19.531 11.047 25.328 1 64.62 1 MET B O 1
ATOM 1305 N N . SER B 1 2 ? -19.031 8.977 25.391 1 87.69 2 SER B N 1
ATOM 1306 C CA . SER B 1 2 ? -17.594 9.18 25.438 1 87.69 2 SER B CA 1
ATOM 1307 C C . SER B 1 2 ? -17.062 9.695 24.094 1 87.69 2 SER B C 1
ATOM 1309 O O . SER B 1 2 ? -17.5 9.234 23.031 1 87.69 2 SER B O 1
ATOM 1311 N N . PRO B 1 3 ? -16.344 10.805 24.141 1 96.19 3 PRO B N 1
ATOM 1312 C CA . PRO B 1 3 ? -15.75 11.32 22.891 1 96.19 3 PRO B CA 1
ATOM 1313 C C . PRO B 1 3 ? -14.992 10.25 22.109 1 96.19 3 PRO B C 1
ATOM 1315 O O . PRO B 1 3 ? -14.461 9.305 22.703 1 96.19 3 PRO B O 1
ATOM 1318 N N . CYS B 1 4 ? -15.031 10.352 20.844 1 97.81 4 CYS B N 1
ATOM 1319 C CA . CYS B 1 4 ? -14.289 9.398 20.031 1 97.81 4 CYS B CA 1
ATOM 1320 C C . CYS B 1 4 ? -12.789 9.57 20.234 1 97.81 4 CYS B C 1
ATOM 1322 O O . CYS B 1 4 ? -12.344 10.539 20.844 1 97.81 4 CYS B O 1
ATOM 1324 N N . ALA B 1 5 ? -11.992 8.695 19.75 1 98.12 5 ALA B N 1
ATOM 1325 C CA . ALA B 1 5 ? -10.539 8.695 19.938 1 98.12 5 ALA B CA 1
ATOM 1326 C C . ALA B 1 5 ? -9.906 9.922 19.297 1 98.12 5 ALA B C 1
ATOM 1328 O O . ALA B 1 5 ? -8.93 10.461 19.812 1 98.12 5 ALA B O 1
ATOM 1329 N N . ALA B 1 6 ? -10.461 10.344 18.172 1 98.31 6 ALA B N 1
ATOM 1330 C CA . ALA B 1 6 ? -9.93 11.516 17.484 1 98.31 6 ALA B CA 1
ATOM 1331 C C . ALA B 1 6 ? -10.117 12.781 18.312 1 98.31 6 ALA B C 1
ATOM 1333 O O . ALA B 1 6 ? -9.164 13.531 18.531 1 98.31 6 ALA B O 1
A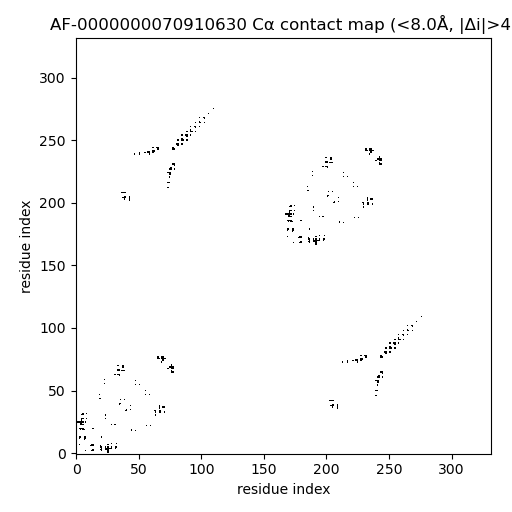TOM 1334 N N . CYS B 1 7 ? -11.281 12.945 18.781 1 98.31 7 CYS B N 1
ATOM 1335 C CA . CYS B 1 7 ? -11.594 14.156 19.531 1 98.31 7 CYS B CA 1
ATOM 1336 C C . CYS B 1 7 ? -10.836 14.18 20.859 1 98.31 7 CYS B C 1
ATOM 1338 O O . CYS B 1 7 ? -10.422 15.242 21.328 1 98.31 7 CYS B O 1
ATOM 1340 N N . LYS B 1 8 ? -10.672 13.047 21.453 1 97.69 8 LYS B N 1
ATOM 1341 C CA . LYS B 1 8 ? -9.867 12.969 22.672 1 97.69 8 LYS B CA 1
ATOM 1342 C C . LYS B 1 8 ? -8.422 13.391 22.406 1 97.69 8 LYS B C 1
ATOM 1344 O O . LYS B 1 8 ? -7.867 14.203 23.141 1 97.69 8 LYS B O 1
ATOM 1349 N N . LEU B 1 9 ? -7.852 12.828 21.375 1 97.81 9 LEU B N 1
ATOM 1350 C CA . LEU B 1 9 ? -6.461 13.109 21.031 1 97.81 9 LEU B CA 1
ATOM 1351 C C . LEU B 1 9 ? -6.285 14.578 20.641 1 97.81 9 LEU B C 1
ATOM 1353 O O . LEU B 1 9 ? -5.273 15.195 20.969 1 97.81 9 LEU B O 1
ATOM 1357 N N . LEU B 1 10 ? -7.242 15.07 19.953 1 97.56 10 LEU B N 1
ATOM 1358 C CA . LEU B 1 10 ? -7.148 16.422 19.422 1 97.56 10 LEU B CA 1
ATOM 1359 C C . LEU B 1 10 ? -7.641 17.438 20.453 1 97.56 10 LEU B C 1
ATOM 1361 O O . LEU B 1 10 ? -7.605 18.656 20.188 1 97.56 10 LEU B O 1
ATOM 1365 N N . ARG B 1 11 ? -8.18 16.969 21.578 1 96.44 11 ARG B N 1
ATOM 1366 C CA . ARG B 1 11 ? -8.68 17.812 22.656 1 96.44 11 ARG B CA 1
ATOM 1367 C C . ARG B 1 11 ? -9.773 18.75 22.141 1 96.44 11 ARG B C 1
ATOM 1369 O O . ARG B 1 11 ? -9.719 19.969 22.375 1 96.44 11 ARG B O 1
ATOM 1376 N N . ARG B 1 12 ? -10.703 18.141 21.438 1 94.81 12 ARG B N 1
ATOM 1377 C CA . ARG B 1 12 ? -11.875 18.859 20.953 1 94.81 12 ARG B CA 1
ATOM 1378 C C . ARG B 1 12 ? -13.156 18.219 21.453 1 94.81 12 ARG B C 1
ATOM 1380 O O . ARG B 1 12 ? -13.148 17.078 21.922 1 94.81 12 ARG B O 1
ATOM 1387 N N . ARG B 1 13 ? -14.203 19.047 21.375 1 95.06 13 ARG B N 1
ATOM 1388 C CA . ARG B 1 13 ? -15.516 18.516 21.75 1 95.06 13 ARG B CA 1
ATOM 1389 C C . ARG B 1 13 ? -16.062 17.609 20.656 1 95.06 13 ARG B C 1
ATOM 1391 O O . ARG B 1 13 ? -16.172 18 19.5 1 95.06 13 ARG B O 1
ATOM 1398 N N . CYS B 1 14 ? -16.406 16.453 21.094 1 96.88 14 CYS B N 1
ATOM 1399 C CA . CYS B 1 14 ? -16.984 15.477 20.172 1 96.88 14 CYS B CA 1
ATOM 1400 C C . CYS B 1 14 ? -18.484 15.672 20.031 1 96.88 14 CYS B C 1
ATOM 1402 O O . CYS B 1 14 ? -19.234 15.5 21 1 96.88 14 CYS B O 1
ATOM 1404 N N . THR B 1 15 ? -19.016 16.047 18.875 1 95.44 15 THR B N 1
ATOM 1405 C CA . THR B 1 15 ? -20.422 16.328 18.641 1 95.44 15 THR B CA 1
ATOM 1406 C C . THR B 1 15 ? -21.078 15.211 17.844 1 95.44 15 THR B C 1
ATOM 1408 O O . THR B 1 15 ? -20.406 14.273 17.406 1 95.44 15 THR B O 1
ATOM 1411 N N . ARG B 1 16 ? -22.375 15.266 17.641 1 92.81 16 ARG B N 1
ATOM 1412 C CA . ARG B 1 16 ? -23.141 14.266 16.891 1 92.81 16 ARG B CA 1
ATOM 1413 C C . ARG B 1 16 ? -22.734 14.258 15.43 1 92.81 16 ARG B C 1
ATOM 1415 O O . ARG B 1 16 ? -22.875 13.242 14.742 1 92.81 16 ARG B O 1
ATOM 1422 N N . ASP B 1 17 ? -22.094 15.258 14.945 1 93.31 17 ASP B N 1
ATOM 1423 C CA . ASP B 1 17 ? -21.734 15.391 13.539 1 93.31 17 ASP B CA 1
ATOM 1424 C C . ASP B 1 17 ? -20.266 15.086 13.312 1 93.31 17 ASP B C 1
ATOM 1426 O O . ASP B 1 17 ? -19.734 15.312 12.227 1 93.31 17 ASP B O 1
ATOM 1430 N N . CYS B 1 18 ? -19.641 14.562 14.297 1 96.31 18 CYS B N 1
ATOM 1431 C CA . CYS B 1 18 ? -18.203 14.281 14.18 1 96.31 18 CYS B CA 1
ATOM 1432 C C . CYS B 1 18 ? -17.953 13.227 13.109 1 96.31 18 CYS B C 1
ATOM 1434 O O . CYS B 1 18 ? -18.422 12.094 13.219 1 96.31 18 CYS B O 1
ATOM 1436 N N . VAL B 1 19 ? -17.172 13.547 12.156 1 96.25 19 VAL B N 1
ATOM 1437 C CA . VAL B 1 19 ? -16.906 12.695 10.992 1 96.25 19 VAL B CA 1
ATOM 1438 C C . VAL B 1 19 ? -16.047 11.508 11.414 1 96.25 19 VAL B C 1
ATOM 1440 O O . VAL B 1 19 ? -15.992 10.492 10.711 1 96.25 19 VAL B O 1
ATOM 1443 N N . PHE B 1 20 ? -15.398 11.609 12.555 1 97.81 20 PHE B N 1
ATOM 1444 C CA . PHE B 1 20 ? -14.469 10.578 13 1 97.81 20 PHE B CA 1
ATOM 1445 C C . PHE B 1 20 ? -15.164 9.578 13.914 1 97.81 20 PHE B C 1
ATOM 1447 O O . PHE B 1 20 ? -14.758 8.414 13.992 1 97.81 20 PHE B O 1
ATOM 1454 N N . ALA B 1 21 ? -16.188 9.977 14.57 1 97.44 21 ALA B N 1
ATOM 1455 C CA . ALA B 1 21 ? -16.797 9.234 15.664 1 97.44 21 ALA B CA 1
ATOM 1456 C C . ALA B 1 21 ? -17.219 7.836 15.211 1 97.44 21 ALA B C 1
ATOM 1458 O O . ALA B 1 21 ? -16.984 6.852 15.922 1 97.44 21 ALA B O 1
ATOM 1459 N N . PRO B 1 22 ? -17.766 7.637 14.016 1 96.81 22 PRO B N 1
ATOM 1460 C CA . PRO B 1 22 ? -18.188 6.301 13.602 1 96.81 22 PRO B CA 1
ATOM 1461 C C . PRO B 1 22 ? -17.016 5.348 13.375 1 96.81 22 PRO B C 1
ATOM 1463 O O . PRO B 1 22 ? -17.188 4.129 13.391 1 96.81 22 PRO B O 1
ATOM 1466 N N . TYR B 1 23 ? -15.844 5.926 13.211 1 97.69 23 TYR B N 1
ATOM 1467 C CA . TYR B 1 23 ? -14.789 5.078 12.672 1 97.69 23 TYR B CA 1
ATOM 1468 C C . TYR B 1 23 ? -13.633 4.953 13.664 1 97.69 23 TYR B C 1
ATOM 1470 O O . TYR B 1 23 ? -12.781 4.074 13.516 1 97.69 23 TYR B O 1
ATOM 1478 N N . PHE B 1 24 ? -13.641 5.805 14.68 1 98.12 24 PHE B N 1
ATOM 1479 C CA . PHE B 1 24 ? -12.547 5.82 15.648 1 98.12 24 PHE B CA 1
ATOM 1480 C C . PHE B 1 24 ? -13.094 5.801 17.078 1 98.12 24 PHE B C 1
ATOM 1482 O O . PHE B 1 24 ? -13.07 6.82 17.766 1 98.12 24 PHE B O 1
ATOM 1489 N N . PRO B 1 25 ? -13.461 4.66 17.484 1 96.62 25 PRO B N 1
ATOM 1490 C CA . PRO B 1 25 ? -14.023 4.539 18.828 1 96.62 25 PRO B CA 1
ATOM 1491 C C . PRO B 1 25 ? -13 4.828 19.922 1 96.62 25 PRO B C 1
ATOM 1493 O O . PRO B 1 25 ? -11.805 4.621 19.719 1 96.62 25 PRO B O 1
ATOM 1496 N N . PRO B 1 26 ? -13.484 5.254 21.078 1 95.88 26 PRO B N 1
ATOM 1497 C CA . PRO B 1 26 ? -12.586 5.664 22.156 1 95.88 26 PRO B CA 1
ATOM 1498 C C . PRO B 1 26 ? -11.75 4.508 22.703 1 95.88 26 PRO B C 1
ATOM 1500 O O . PRO B 1 26 ? -10.672 4.73 23.266 1 95.88 26 PRO B O 1
ATOM 1503 N N . ASP B 1 27 ? -12.117 3.324 22.484 1 95.56 27 ASP B N 1
ATOM 1504 C CA . ASP B 1 27 ? -11.406 2.182 23.047 1 95.56 27 ASP B CA 1
ATOM 1505 C C . ASP B 1 27 ? -10.297 1.715 22.109 1 95.56 27 ASP B C 1
ATOM 1507 O O . ASP B 1 27 ? -9.531 0.812 22.453 1 95.56 27 ASP B O 1
ATOM 1511 N N . GLU B 1 28 ? -10.133 2.279 20.953 1 95.69 28 GLU B N 1
ATOM 1512 C CA . GLU B 1 28 ? -9.031 2.006 20.031 1 95.69 28 GLU B CA 1
ATOM 1513 C C . GLU B 1 28 ? -8.25 3.275 19.719 1 95.69 28 GLU B C 1
ATOM 1515 O O . GLU B 1 28 ? -8.141 3.674 18.547 1 95.69 28 GLU B O 1
ATOM 1520 N N . PRO B 1 29 ? -7.66 3.879 20.703 1 96.88 29 PRO B N 1
ATOM 1521 C CA . PRO B 1 29 ? -7.016 5.18 20.516 1 96.88 29 PRO B CA 1
ATOM 1522 C C . PRO B 1 29 ? -5.836 5.117 19.547 1 96.88 29 PRO B C 1
ATOM 1524 O O . PRO B 1 29 ? -5.543 6.102 18.859 1 96.88 29 PRO B O 1
ATOM 1527 N N . GLN B 1 30 ? -5.125 4.016 19.453 1 96.94 30 GLN B N 1
ATOM 1528 C CA . GLN B 1 30 ? -3.945 3.895 18.594 1 96.94 30 GLN B CA 1
ATOM 1529 C C . GLN B 1 30 ? -4.324 3.953 17.125 1 96.94 30 GLN B C 1
ATOM 1531 O O . GLN B 1 30 ? -3.549 4.438 16.297 1 96.94 30 GLN B O 1
ATOM 1536 N N . LYS B 1 31 ? -5.5 3.475 16.875 1 97.56 31 LYS B N 1
ATOM 1537 C CA . LYS B 1 31 ? -5.992 3.482 15.508 1 97.56 31 LYS B CA 1
ATOM 1538 C C . LYS B 1 31 ? -5.961 4.891 14.922 1 97.56 31 LYS B C 1
ATOM 1540 O O . LYS B 1 31 ? -5.418 5.105 13.836 1 97.56 31 LYS B O 1
ATOM 1545 N N . PHE B 1 32 ? -6.543 5.809 15.641 1 98.12 32 PHE B N 1
ATOM 1546 C CA . PHE B 1 32 ? -6.535 7.18 15.148 1 98.12 32 PHE B CA 1
ATOM 1547 C C . PHE B 1 32 ? -5.148 7.801 15.297 1 98.12 32 PHE B C 1
ATOM 1549 O O . PHE B 1 32 ? -4.727 8.594 14.445 1 98.12 32 PHE B O 1
ATOM 1556 N N . ALA B 1 33 ? -4.441 7.484 16.312 1 98.5 33 ALA B N 1
ATOM 1557 C CA . ALA B 1 33 ? -3.121 8.062 16.547 1 98.5 33 ALA B CA 1
ATOM 1558 C C . ALA B 1 33 ? -2.197 7.805 15.359 1 98.5 33 ALA B C 1
ATOM 1560 O O . ALA B 1 33 ? -1.484 8.711 14.914 1 98.5 33 ALA B O 1
ATOM 1561 N N . ASN B 1 34 ? -2.189 6.605 14.859 1 98.31 34 ASN B N 1
ATOM 1562 C CA . ASN B 1 34 ? -1.349 6.27 13.719 1 98.31 34 ASN B CA 1
ATOM 1563 C C . ASN B 1 34 ? -1.806 6.992 12.453 1 98.31 34 ASN B C 1
ATOM 1565 O O . ASN B 1 34 ? -0.981 7.496 11.688 1 98.31 34 ASN B O 1
ATOM 1569 N N . VAL B 1 35 ? -3.113 7.043 12.281 1 98.69 35 VAL B N 1
ATOM 1570 C CA . VAL B 1 35 ? -3.674 7.738 11.125 1 98.69 35 VAL B CA 1
ATOM 1571 C C . VAL B 1 35 ? -3.309 9.219 11.188 1 98.69 35 VAL B C 1
ATOM 1573 O O . VAL B 1 35 ? -2.91 9.805 10.18 1 98.69 35 VAL B O 1
ATOM 1576 N N . HIS B 1 36 ? -3.402 9.742 12.328 1 98.38 36 HIS B N 1
ATOM 1577 C CA . HIS B 1 36 ? -3.057 11.141 12.539 1 98.38 36 HIS B CA 1
ATOM 1578 C C . HIS B 1 36 ? -1.574 11.391 12.281 1 98.38 36 HIS B C 1
ATOM 1580 O O . HIS B 1 36 ? -1.203 12.398 11.672 1 98.38 36 HIS B O 1
ATOM 1586 N N . LYS B 1 37 ? -0.749 10.531 12.797 1 97.62 37 LYS B N 1
ATOM 1587 C CA . LYS B 1 37 ? 0.697 10.656 12.633 1 97.62 37 LYS B CA 1
ATOM 1588 C C . LYS B 1 37 ? 1.089 10.672 11.164 1 97.62 37 LYS B C 1
ATOM 1590 O O . LYS B 1 37 ? 1.981 11.422 10.758 1 97.62 37 LYS B O 1
ATOM 1595 N N . VAL B 1 38 ? 0.398 9.914 10.383 1 98.5 38 VAL B N 1
ATOM 1596 C CA . VAL B 1 38 ? 0.833 9.688 9.008 1 98.5 38 VAL B CA 1
ATOM 1597 C C . VAL B 1 38 ? 0.113 10.656 8.07 1 98.5 38 VAL B C 1
ATOM 1599 O O . VAL B 1 38 ? 0.743 11.297 7.223 1 98.5 38 VAL B O 1
ATOM 1602 N N . PHE B 1 39 ? -1.186 10.844 8.289 1 98.38 39 PHE B N 1
ATOM 1603 C CA . PHE B 1 39 ? -1.974 11.578 7.305 1 98.38 39 PHE B CA 1
ATOM 1604 C C . PHE B 1 39 ? -2.338 12.961 7.832 1 98.38 39 PHE B C 1
ATOM 1606 O O . PHE B 1 39 ? -2.598 13.883 7.051 1 98.38 39 PHE B O 1
ATOM 1613 N N . GLY B 1 40 ? -2.428 13.102 9.133 1 97.62 40 GLY B N 1
ATOM 1614 C CA . GLY B 1 40 ? -2.949 14.328 9.703 1 97.62 40 GLY B CA 1
ATOM 1615 C C . GLY B 1 40 ? -4.465 14.359 9.766 1 97.62 40 GLY B C 1
ATOM 1616 O O . GLY B 1 40 ? -5.141 13.898 8.852 1 97.62 40 GLY B O 1
ATOM 1617 N N . ALA B 1 41 ? -4.949 14.906 10.797 1 97.12 41 ALA B N 1
ATOM 1618 C CA . ALA B 1 41 ? -6.391 14.938 11.047 1 97.12 41 ALA B CA 1
ATOM 1619 C C . ALA B 1 41 ? -7.113 15.766 9.992 1 97.12 41 ALA B C 1
ATOM 1621 O O . ALA B 1 41 ? -8.18 15.375 9.508 1 97.12 41 ALA B O 1
ATOM 1622 N N . ALA B 1 42 ? -6.551 16.875 9.586 1 95.44 42 ALA B N 1
ATOM 1623 C CA . ALA B 1 42 ? -7.184 17.75 8.609 1 95.44 42 ALA B CA 1
ATOM 1624 C C . ALA B 1 42 ? -7.289 17.078 7.242 1 95.44 42 ALA B C 1
ATOM 1626 O O . ALA B 1 42 ? -8.32 17.172 6.578 1 95.44 42 ALA B O 1
ATOM 1627 N N . ASN B 1 43 ? -6.266 16.484 6.898 1 96.62 43 ASN B N 1
ATOM 1628 C CA . ASN B 1 43 ? -6.262 15.789 5.613 1 96.62 43 ASN B CA 1
ATOM 1629 C C . ASN B 1 43 ? -7.246 14.625 5.594 1 96.62 43 ASN B C 1
ATOM 1631 O O . ASN B 1 43 ? -7.961 14.43 4.609 1 96.62 43 ASN B O 1
ATOM 1635 N N . VAL B 1 44 ? -7.246 13.906 6.684 1 98.12 44 VAL B N 1
ATOM 1636 C CA . VAL B 1 44 ? -8.172 12.781 6.773 1 98.12 44 VAL B CA 1
ATOM 1637 C C . VAL B 1 44 ? -9.609 13.289 6.695 1 98.12 44 VAL B C 1
ATOM 1639 O O . VAL B 1 44 ? -10.438 12.711 5.988 1 98.12 44 VAL B O 1
ATOM 1642 N N . ASN B 1 45 ? -9.852 14.336 7.406 1 97.25 45 ASN B N 1
ATOM 1643 C CA . ASN B 1 45 ? -11.188 14.93 7.363 1 97.25 45 ASN B CA 1
ATOM 1644 C C . ASN B 1 45 ? -11.578 15.328 5.941 1 97.25 45 ASN B C 1
ATOM 1646 O O . ASN B 1 45 ? -12.688 15.031 5.492 1 97.25 45 ASN B O 1
ATOM 1650 N N . LYS B 1 46 ? -10.688 16.031 5.309 1 97.5 46 LYS B N 1
ATOM 1651 C CA . LYS B 1 46 ? -10.93 16.453 3.934 1 97.5 46 LYS B CA 1
ATOM 1652 C C . LYS B 1 46 ? -11.18 15.266 3.02 1 97.5 46 LYS B C 1
ATOM 1654 O O . LYS B 1 46 ? -12.117 15.273 2.221 1 97.5 46 LYS B O 1
ATOM 1659 N N . MET B 1 47 ? -10.406 14.242 3.137 1 97.38 47 MET B N 1
ATOM 1660 C CA . MET B 1 47 ? -10.531 13.055 2.289 1 97.38 47 MET B CA 1
ATOM 1661 C C . MET B 1 47 ? -11.859 12.352 2.531 1 97.38 47 MET B C 1
ATOM 1663 O O . MET B 1 47 ? -12.508 11.898 1.587 1 97.38 47 MET B O 1
ATOM 1667 N N . LEU B 1 48 ? -12.273 12.281 3.77 1 98 48 LEU B N 1
ATOM 1668 C CA . LEU B 1 48 ? -13.531 11.617 4.094 1 98 48 LEU B CA 1
ATOM 1669 C C . LEU B 1 48 ? -14.719 12.43 3.602 1 98 48 LEU B C 1
ATOM 1671 O O . LEU B 1 48 ? -15.711 11.867 3.131 1 98 48 LEU B O 1
ATOM 1675 N N . GLN B 1 49 ? -14.562 13.719 3.645 1 96.94 49 GLN B N 1
ATOM 1676 C CA . GLN B 1 49 ? -15.656 14.594 3.229 1 96.94 49 GLN B CA 1
ATOM 1677 C C . GLN B 1 49 ? -15.875 14.531 1.721 1 96.94 49 GLN B C 1
ATOM 1679 O O . GLN B 1 49 ? -16.969 14.812 1.231 1 96.94 49 GLN B O 1
ATOM 1684 N N . GLU B 1 50 ? -14.852 14.156 1.051 1 96.56 50 GLU B N 1
ATOM 1685 C CA . GLU B 1 50 ? -14.93 14.086 -0.405 1 96.56 50 GLU B CA 1
ATOM 1686 C C . GLU B 1 50 ? -15.562 12.773 -0.858 1 96.56 50 GLU B C 1
ATOM 1688 O O . GLU B 1 50 ? -15.891 12.609 -2.035 1 96.56 50 GLU B O 1
ATOM 1693 N N . LEU B 1 51 ? -15.898 11.875 0.064 1 97.88 51 LEU B N 1
ATOM 1694 C CA . LEU B 1 51 ? -16.406 10.555 -0.26 1 97.88 51 LEU B CA 1
ATOM 1695 C C . LEU B 1 51 ? -17.875 10.43 0.141 1 97.88 51 LEU B C 1
ATOM 1697 O O . LEU B 1 51 ? -18.328 11.062 1.101 1 97.88 51 LEU B O 1
ATOM 1701 N N . PRO B 1 52 ? -18.625 9.562 -0.671 1 97.31 52 PRO B N 1
ATOM 1702 C CA . PRO B 1 52 ? -19.938 9.188 -0.142 1 97.31 52 PRO B CA 1
ATOM 1703 C C . PRO B 1 52 ? -19.859 8.484 1.211 1 97.31 52 PRO B C 1
ATOM 1705 O O . PRO B 1 52 ? -18.906 7.754 1.471 1 97.31 52 PRO B O 1
ATOM 1708 N N . VAL B 1 53 ? -20.859 8.773 2.041 1 96.81 53 VAL B N 1
ATOM 1709 C CA . VAL B 1 53 ? -20.859 8.281 3.414 1 96.81 53 VAL B CA 1
ATOM 1710 C C . VAL B 1 53 ? -20.656 6.766 3.42 1 96.81 53 VAL B C 1
ATOM 1712 O O . VAL B 1 53 ? -19.969 6.234 4.301 1 96.81 53 VAL B O 1
ATOM 1715 N N . GLU B 1 54 ? -21.188 6.047 2.414 1 97.44 54 GLU B N 1
ATOM 1716 C CA . GLU B 1 54 ? -21.156 4.586 2.373 1 97.44 54 GLU B CA 1
ATOM 1717 C C . GLU B 1 54 ? -19.75 4.07 2.098 1 97.44 54 GLU B C 1
ATOM 1719 O O . GLU B 1 54 ? -19.453 2.906 2.365 1 97.44 54 GLU B O 1
ATOM 1724 N N . ALA B 1 55 ? -18.922 4.973 1.582 1 98.31 55 ALA B N 1
ATOM 1725 C CA . ALA B 1 55 ? -17.578 4.539 1.209 1 98.31 55 ALA B CA 1
ATOM 1726 C C . ALA B 1 55 ? -16.562 4.906 2.287 1 98.31 55 ALA B C 1
ATOM 1728 O O . ALA B 1 55 ? -15.43 4.422 2.275 1 98.31 55 ALA B O 1
ATOM 1729 N N . ARG B 1 56 ? -16.953 5.68 3.25 1 98.44 56 ARG B N 1
ATOM 1730 C CA . ARG B 1 56 ? -16.031 6.25 4.223 1 98.44 56 ARG B CA 1
ATOM 1731 C C . ARG B 1 56 ? -15.453 5.168 5.133 1 98.44 56 ARG B C 1
ATOM 1733 O O . ARG B 1 56 ? -14.281 5.223 5.512 1 98.44 56 ARG B O 1
ATOM 1740 N N . GLY B 1 57 ? -16.266 4.223 5.461 1 97.94 57 GLY B N 1
ATOM 1741 C CA . GLY B 1 57 ? -15.773 3.135 6.293 1 97.94 57 GLY B CA 1
ATOM 1742 C C . GLY B 1 57 ? -14.625 2.369 5.66 1 97.94 57 GLY B C 1
ATOM 1743 O O . GLY B 1 57 ? -13.633 2.074 6.328 1 97.94 57 GLY B O 1
ATOM 1744 N N . ASP B 1 58 ? -14.789 2.053 4.398 1 97.88 58 ASP B N 1
ATOM 1745 C CA . ASP B 1 58 ? -13.734 1.362 3.664 1 97.88 58 ASP B CA 1
ATOM 1746 C C . ASP B 1 58 ? -12.484 2.232 3.557 1 97.88 58 ASP B C 1
ATOM 1748 O O . ASP B 1 58 ? -11.367 1.735 3.686 1 97.88 58 ASP B O 1
ATOM 1752 N N . ALA B 1 59 ? -12.672 3.434 3.334 1 98.75 59 ALA B N 1
ATOM 1753 C CA . ALA B 1 59 ? -11.547 4.352 3.221 1 98.75 59 ALA B CA 1
ATOM 1754 C C . ALA B 1 59 ? -10.773 4.441 4.535 1 98.75 59 ALA B C 1
ATOM 1756 O O . ALA B 1 59 ? -9.539 4.406 4.543 1 98.75 59 ALA B O 1
ATOM 1757 N N . VAL B 1 60 ? -11.516 4.508 5.645 1 98.75 60 VAL B N 1
ATOM 1758 C CA . VAL B 1 60 ? -10.875 4.578 6.953 1 98.75 60 VAL B CA 1
ATOM 1759 C C . VAL B 1 60 ? -10.086 3.295 7.215 1 98.75 60 VAL B C 1
ATOM 1761 O O . VAL B 1 60 ? -8.953 3.342 7.699 1 98.75 60 VAL B O 1
ATOM 1764 N N . SER B 1 61 ? -10.656 2.217 6.844 1 98.5 61 SER B N 1
ATOM 1765 C CA . SER B 1 61 ? -9.977 0.942 7.035 1 98.5 61 SER B CA 1
ATOM 1766 C C . SER B 1 61 ? -8.68 0.881 6.234 1 98.5 61 SER B C 1
ATOM 1768 O O . SER B 1 61 ? -7.656 0.406 6.734 1 98.5 61 SER B O 1
ATOM 1770 N N . SER B 1 62 ? -8.734 1.325 5.043 1 98.75 62 SER B N 1
ATOM 1771 C CA . SER B 1 62 ? -7.535 1.33 4.207 1 98.75 62 SER B CA 1
ATOM 1772 C C . SER B 1 62 ? -6.492 2.312 4.738 1 98.75 62 SER B C 1
ATOM 1774 O O . SER B 1 62 ? -5.297 2.012 4.746 1 98.75 62 SER B O 1
ATOM 1776 N N . MET B 1 63 ? -6.941 3.43 5.215 1 98.62 63 MET B N 1
ATOM 1777 C CA . MET B 1 63 ? -6.027 4.422 5.766 1 98.62 63 MET B CA 1
ATOM 1778 C C . MET B 1 63 ? -5.352 3.9 7.027 1 98.62 63 MET B C 1
ATOM 1780 O O . MET B 1 63 ? -4.16 4.133 7.242 1 98.62 63 MET B O 1
ATOM 1784 N N . VAL B 1 64 ? -6.141 3.227 7.816 1 98.81 64 VAL B N 1
ATOM 1785 C CA . VAL B 1 64 ? -5.598 2.648 9.039 1 98.81 64 VAL B CA 1
ATOM 1786 C C . VAL B 1 64 ? -4.52 1.623 8.695 1 98.81 64 VAL B C 1
ATOM 1788 O O . VAL B 1 64 ? -3.445 1.615 9.305 1 98.81 64 VAL B O 1
ATOM 1791 N N . TYR B 1 65 ? -4.762 0.785 7.715 1 98.69 65 TYR B N 1
ATOM 1792 C CA . TYR B 1 65 ? -3.783 -0.202 7.273 1 98.69 65 TYR B CA 1
ATOM 1793 C C . TYR B 1 65 ? -2.498 0.474 6.812 1 98.69 65 TYR B C 1
ATOM 1795 O O . TYR B 1 65 ? -1.401 0.072 7.207 1 98.69 65 TYR B O 1
ATOM 1803 N N . GLU B 1 66 ? -2.66 1.464 6.012 1 98.69 66 GLU B N 1
ATOM 1804 C CA . GLU B 1 66 ? -1.521 2.184 5.453 1 98.69 66 GLU B CA 1
ATOM 1805 C C . GLU B 1 66 ? -0.738 2.912 6.539 1 98.69 66 GLU B C 1
ATOM 1807 O O . GLU B 1 66 ? 0.494 2.908 6.535 1 98.69 66 GLU B O 1
ATOM 1812 N N . ALA B 1 67 ? -1.456 3.502 7.414 1 98.75 67 ALA B N 1
ATOM 1813 C CA . ALA B 1 67 ? -0.797 4.211 8.508 1 98.75 67 ALA B CA 1
ATOM 1814 C C . ALA B 1 67 ? -0.005 3.248 9.391 1 98.75 67 ALA B C 1
ATOM 1816 O O . ALA B 1 67 ? 1.145 3.521 9.742 1 98.75 67 ALA B O 1
ATOM 1817 N N . ASP B 1 68 ? -0.629 2.189 9.695 1 98.38 68 ASP B N 1
ATOM 1818 C CA . ASP B 1 68 ? 0.035 1.183 10.516 1 98.38 68 ASP B CA 1
ATOM 1819 C C . ASP B 1 68 ? 1.304 0.67 9.836 1 98.38 68 ASP B C 1
ATOM 1821 O O . ASP B 1 68 ? 2.33 0.478 10.492 1 98.38 68 ASP B O 1
ATOM 1825 N N . ALA B 1 69 ? 1.244 0.411 8.578 1 98.38 69 ALA B N 1
ATOM 1826 C CA . ALA B 1 69 ? 2.398 -0.073 7.828 1 98.38 69 ALA B CA 1
ATOM 1827 C C . ALA B 1 69 ? 3.541 0.938 7.863 1 98.38 69 ALA B C 1
ATOM 1829 O O . ALA B 1 69 ? 4.707 0.564 8.008 1 98.38 69 ALA B O 1
ATOM 1830 N N . ARG B 1 70 ? 3.193 2.203 7.734 1 98.38 70 ARG B N 1
ATOM 1831 C CA . ARG B 1 70 ? 4.219 3.238 7.695 1 98.38 70 ARG B CA 1
ATOM 1832 C C . ARG B 1 70 ? 4.832 3.455 9.078 1 98.38 70 ARG B C 1
ATOM 1834 O O . ARG B 1 70 ? 6.023 3.756 9.195 1 98.38 70 ARG B O 1
ATOM 1841 N N . VAL B 1 71 ? 4.012 3.33 10.086 1 98.31 71 VAL B N 1
ATOM 1842 C CA . VAL B 1 71 ? 4.535 3.443 11.438 1 98.31 71 VAL B CA 1
ATOM 1843 C C . VAL B 1 71 ? 5.5 2.293 11.719 1 98.31 71 VAL B C 1
ATOM 1845 O O . VAL B 1 71 ? 6.531 2.482 12.367 1 98.31 71 VAL B O 1
ATOM 1848 N N . ARG B 1 72 ? 5.234 1.128 11.219 1 97.88 72 ARG B N 1
ATOM 1849 C CA . ARG B 1 72 ? 6.07 -0.051 11.422 1 97.88 72 ARG B CA 1
ATOM 1850 C C . ARG B 1 72 ? 7.324 0.015 10.547 1 97.88 72 ARG B C 1
ATOM 1852 O O . ARG B 1 72 ? 8.406 -0.369 10.992 1 97.88 72 ARG B O 1
ATOM 1859 N N . ASP B 1 73 ? 7.16 0.487 9.391 1 98.12 73 ASP B N 1
ATOM 1860 C CA . ASP B 1 73 ? 8.234 0.651 8.414 1 98.12 73 ASP B CA 1
ATOM 1861 C C . ASP B 1 73 ? 8.242 2.066 7.844 1 98.12 73 ASP B C 1
ATOM 1863 O O . ASP B 1 73 ? 7.66 2.318 6.785 1 98.12 73 ASP B O 1
ATOM 1867 N N . PRO B 1 74 ? 8.93 2.932 8.398 1 98.31 74 PRO B N 1
ATOM 1868 C CA . PRO B 1 74 ? 8.867 4.348 8.039 1 98.31 74 PRO B CA 1
ATOM 1869 C C . PRO B 1 74 ? 9.43 4.621 6.641 1 98.31 74 PRO B C 1
ATOM 1871 O O . PRO B 1 74 ? 9.164 5.68 6.062 1 98.31 74 PRO B O 1
ATOM 1874 N N . VAL B 1 75 ? 10.172 3.729 6.16 1 98.62 75 VAL B N 1
ATOM 1875 C CA . VAL B 1 75 ? 10.805 3.955 4.863 1 98.62 75 VAL B CA 1
ATOM 1876 C C . VAL B 1 75 ? 9.867 3.504 3.746 1 98.62 75 VAL B C 1
ATOM 1878 O O . VAL B 1 75 ? 9.602 4.262 2.811 1 98.62 75 VAL B O 1
ATOM 1881 N N . TYR B 1 76 ? 9.297 2.355 3.848 1 98.38 76 TYR B N 1
ATOM 1882 C CA . TYR B 1 76 ? 8.617 1.802 2.682 1 98.38 76 TYR B CA 1
ATOM 1883 C C . TYR B 1 76 ? 7.109 1.74 2.908 1 98.38 76 TYR B C 1
ATOM 1885 O O . TYR B 1 76 ? 6.336 1.649 1.953 1 98.38 76 TYR B O 1
ATOM 1893 N N . GLY B 1 77 ? 6.609 1.737 4.125 1 98.12 77 GLY B N 1
ATOM 1894 C CA . GLY B 1 77 ? 5.184 1.605 4.363 1 98.12 77 GLY B CA 1
ATOM 1895 C C . GLY B 1 77 ? 4.578 0.376 3.713 1 98.12 77 GLY B C 1
ATOM 1896 O O . GLY B 1 77 ? 5.152 -0.713 3.777 1 98.12 77 GLY B O 1
ATOM 1897 N N . CYS B 1 78 ? 3.445 0.584 3.133 1 97.69 78 CYS B N 1
ATOM 1898 C CA . CYS B 1 78 ? 2.744 -0.545 2.533 1 97.69 78 CYS B CA 1
ATOM 1899 C C . CYS B 1 78 ? 3.404 -0.964 1.225 1 97.69 78 CYS B C 1
ATOM 1901 O O . CYS B 1 78 ? 3.131 -2.049 0.706 1 97.69 78 CYS B O 1
ATOM 1903 N N . VAL B 1 79 ? 4.254 -0.157 0.688 1 98.31 79 VAL B N 1
ATOM 1904 C CA . VAL B 1 79 ? 4.973 -0.493 -0.537 1 98.31 79 VAL B CA 1
ATOM 1905 C C . VAL B 1 79 ? 5.863 -1.71 -0.296 1 98.31 79 VAL B C 1
ATOM 1907 O O . VAL B 1 79 ? 6.09 -2.51 -1.206 1 98.31 79 VAL B O 1
ATOM 1910 N N . GLY B 1 80 ? 6.348 -1.792 0.974 1 97.75 80 GLY B N 1
ATOM 1911 C CA . GLY B 1 80 ? 7.082 -2.998 1.323 1 97.75 80 GLY B CA 1
ATOM 1912 C C . GLY B 1 80 ? 6.281 -4.27 1.103 1 97.75 80 GLY B C 1
ATOM 1913 O O . GLY B 1 80 ? 6.793 -5.242 0.544 1 97.75 80 GLY B O 1
ATOM 1914 N N . ALA B 1 81 ? 5.07 -4.266 1.519 1 96.94 81 ALA B N 1
ATOM 1915 C CA . ALA B 1 81 ? 4.18 -5.402 1.318 1 96.94 81 ALA B CA 1
ATOM 1916 C C . ALA B 1 81 ? 3.906 -5.633 -0.166 1 96.94 81 ALA B C 1
ATOM 1918 O O . ALA B 1 81 ? 3.887 -6.773 -0.63 1 96.94 81 ALA B O 1
ATOM 1919 N N . ILE B 1 82 ? 3.67 -4.574 -0.869 1 98.19 82 ILE B N 1
ATOM 1920 C CA . ILE B 1 82 ? 3.408 -4.66 -2.301 1 98.19 82 ILE B CA 1
ATOM 1921 C C . ILE B 1 82 ? 4.594 -5.32 -3.004 1 98.19 82 ILE B C 1
ATOM 1923 O O . ILE B 1 82 ? 4.414 -6.242 -3.801 1 98.19 82 ILE B O 1
ATOM 1927 N N . SER B 1 83 ? 5.746 -4.828 -2.674 1 98.25 83 SER B N 1
ATOM 1928 C CA . SER B 1 83 ? 6.961 -5.395 -3.254 1 98.25 83 SER B CA 1
ATOM 1929 C C . SER B 1 83 ? 7.074 -6.887 -2.947 1 98.25 83 SER B C 1
ATOM 1931 O O . SER B 1 83 ? 7.41 -7.684 -3.826 1 98.25 83 SER B O 1
ATOM 1933 N N . SER B 1 84 ? 6.906 -7.277 -1.75 1 98.06 84 SER B N 1
ATOM 1934 C CA . SER B 1 84 ? 6.984 -8.672 -1.342 1 98.06 84 SER B CA 1
ATOM 1935 C C . SER B 1 84 ? 5.969 -9.531 -2.09 1 98.06 84 SER B C 1
ATOM 1937 O O . SER B 1 84 ? 6.281 -10.633 -2.533 1 98.06 84 SER B O 1
ATOM 1939 N N . LEU B 1 85 ? 4.781 -9.008 -2.217 1 98.19 85 LEU B N 1
ATOM 1940 C CA . LEU B 1 85 ? 3.725 -9.734 -2.914 1 98.19 85 LEU B CA 1
ATOM 1941 C C . LEU B 1 85 ? 4.051 -9.875 -4.398 1 98.19 85 LEU B C 1
ATOM 1943 O O . LEU B 1 85 ? 3.818 -10.93 -4.992 1 98.19 85 LEU B O 1
ATOM 1947 N N . GLN B 1 86 ? 4.543 -8.82 -4.945 1 97.88 86 GLN B N 1
ATOM 1948 C CA . GLN B 1 86 ? 4.965 -8.875 -6.344 1 97.88 86 GLN B CA 1
ATOM 1949 C C . GLN B 1 86 ? 6.043 -9.938 -6.551 1 97.88 86 GLN B C 1
ATOM 1951 O O . GLN B 1 86 ? 6.012 -10.672 -7.539 1 97.88 86 GLN B O 1
ATOM 1956 N N . GLN B 1 87 ? 6.961 -10.039 -5.691 1 98.44 87 GLN B N 1
ATOM 1957 C CA . GLN B 1 87 ? 8 -11.062 -5.766 1 98.44 87 GLN B CA 1
ATOM 1958 C C . GLN B 1 87 ? 7.406 -12.461 -5.652 1 98.44 87 GLN B C 1
ATOM 1960 O O . GLN B 1 87 ? 7.832 -13.383 -6.355 1 98.44 87 GLN B O 1
ATOM 1965 N N . GLN B 1 88 ? 6.492 -12.578 -4.781 1 98.12 88 GLN B N 1
ATOM 1966 C CA . GLN B 1 88 ? 5.82 -13.859 -4.625 1 98.12 88 GLN B CA 1
ATOM 1967 C C . GLN B 1 88 ? 5.094 -14.258 -5.906 1 98.12 88 GLN B C 1
ATOM 1969 O O . GLN B 1 88 ? 5.152 -15.422 -6.324 1 98.12 88 GLN B O 1
ATOM 1974 N N . VAL B 1 89 ? 4.43 -13.367 -6.504 1 98.75 89 VAL B N 1
ATOM 1975 C CA . VAL B 1 89 ? 3.729 -13.625 -7.758 1 98.75 89 VAL B CA 1
ATOM 1976 C C . VAL B 1 89 ? 4.719 -14.094 -8.82 1 98.75 89 VAL B C 1
ATOM 1978 O O . VAL B 1 89 ? 4.484 -15.086 -9.5 1 98.75 89 VAL B O 1
ATOM 1981 N N . ALA B 1 90 ? 5.762 -13.375 -8.906 1 98.75 90 ALA B N 1
ATOM 1982 C CA . ALA B 1 90 ? 6.777 -13.734 -9.891 1 98.75 90 ALA B CA 1
ATOM 1983 C C . ALA B 1 90 ? 7.312 -15.141 -9.648 1 98.75 90 ALA B C 1
ATOM 1985 O O . ALA B 1 90 ? 7.484 -15.914 -10.594 1 98.75 90 ALA B O 1
ATOM 1986 N N . HIS B 1 91 ? 7.613 -15.461 -8.438 1 98.69 91 HIS B N 1
ATOM 1987 C CA . HIS B 1 91 ? 8.133 -16.781 -8.07 1 98.69 91 HIS B CA 1
ATOM 1988 C C . HIS B 1 91 ? 7.133 -17.875 -8.414 1 98.69 91 HIS B C 1
ATOM 1990 O O . HIS B 1 91 ? 7.496 -18.891 -9.008 1 98.69 91 HIS B O 1
ATOM 1996 N N . LEU B 1 92 ? 5.91 -17.609 -8.055 1 98.81 92 LEU B N 1
ATOM 1997 C CA . LEU B 1 92 ? 4.863 -18.594 -8.297 1 98.81 92 LEU B CA 1
ATOM 1998 C C . LEU B 1 92 ? 4.633 -18.781 -9.797 1 98.81 92 LEU B C 1
ATOM 2000 O O . LEU B 1 92 ? 4.398 -19.906 -10.25 1 98.81 92 LEU B O 1
ATOM 2004 N N . GLN B 1 93 ? 4.688 -17.703 -10.5 1 98.69 93 GLN B N 1
ATOM 2005 C CA . GLN B 1 93 ? 4.559 -17.797 -11.953 1 98.69 93 GLN B CA 1
ATOM 2006 C C . GLN B 1 93 ? 5.668 -18.656 -12.547 1 98.69 93 GLN B C 1
ATOM 2008 O O . GLN B 1 93 ? 5.422 -19.453 -13.453 1 98.69 93 GLN B O 1
ATOM 2013 N N . THR B 1 94 ? 6.836 -18.531 -12.094 1 98.88 94 THR B N 1
ATOM 2014 C CA . THR B 1 94 ? 7.969 -19.312 -12.562 1 98.88 94 THR B CA 1
ATOM 2015 C C . THR B 1 94 ? 7.77 -20.797 -12.227 1 98.88 94 THR B C 1
ATOM 2017 O O . THR B 1 94 ? 7.988 -21.672 -13.078 1 98.88 94 THR B O 1
ATOM 2020 N N . GLN B 1 95 ? 7.414 -21.031 -11.039 1 98.56 95 GLN B N 1
ATOM 2021 C CA . GLN B 1 95 ? 7.176 -22.406 -10.609 1 98.56 95 GLN B CA 1
ATOM 2022 C C . GLN B 1 95 ? 6.074 -23.062 -11.445 1 98.56 95 GLN B C 1
ATOM 2024 O O . GLN B 1 95 ? 6.176 -24.234 -11.812 1 98.56 95 GLN B O 1
ATOM 2029 N N . LEU B 1 96 ? 5.07 -22.344 -11.711 1 98.75 96 LEU B N 1
ATOM 2030 C CA . LEU B 1 96 ? 3.971 -22.859 -12.523 1 98.75 96 LEU B CA 1
ATOM 2031 C C . LEU B 1 96 ? 4.434 -23.156 -13.945 1 98.75 96 LEU B C 1
ATOM 2033 O O . LEU B 1 96 ? 4.035 -24.172 -14.539 1 98.75 96 LEU B O 1
ATOM 2037 N N . ALA B 1 97 ? 5.195 -22.266 -14.438 1 98.62 97 ALA B N 1
ATOM 2038 C CA . ALA B 1 97 ? 5.734 -22.484 -15.773 1 98.62 97 ALA B CA 1
ATOM 2039 C C . ALA B 1 97 ? 6.562 -23.766 -15.828 1 98.62 97 ALA B C 1
ATOM 2041 O O . ALA B 1 97 ? 6.457 -24.547 -16.781 1 98.62 97 ALA B O 1
ATOM 2042 N N . VAL B 1 98 ? 7.363 -23.938 -14.859 1 98.62 98 VAL B N 1
ATOM 2043 C CA . VAL B 1 98 ? 8.203 -25.125 -14.773 1 98.62 98 VAL B CA 1
ATOM 2044 C C . VAL B 1 98 ? 7.324 -26.375 -14.656 1 98.62 98 VAL B C 1
ATOM 2046 O O . VAL B 1 98 ? 7.559 -27.375 -15.336 1 98.62 98 VAL B O 1
ATOM 2049 N N . ALA B 1 99 ? 6.344 -26.328 -13.82 1 98.62 99 ALA B N 1
ATOM 2050 C CA . ALA B 1 99 ? 5.43 -27.453 -13.633 1 98.62 99 ALA B CA 1
ATOM 2051 C C . ALA B 1 99 ? 4.695 -27.781 -14.93 1 98.62 99 ALA B C 1
ATOM 2053 O O . ALA B 1 99 ? 4.562 -28.953 -15.297 1 98.62 99 ALA B O 1
ATOM 2054 N N . ASN B 1 100 ? 4.281 -26.797 -15.602 1 98.25 100 ASN B N 1
ATOM 2055 C CA . ASN B 1 100 ? 3.58 -27 -16.859 1 98.25 100 ASN B CA 1
ATOM 2056 C C . ASN B 1 100 ? 4.492 -27.594 -17.922 1 98.25 100 ASN B C 1
ATOM 2058 O O . ASN B 1 100 ? 4.059 -28.438 -18.719 1 98.25 100 ASN B O 1
ATOM 2062 N N . ALA B 1 101 ? 5.672 -27.125 -17.938 1 98.31 101 ALA B N 1
ATOM 2063 C CA . ALA B 1 101 ? 6.641 -27.703 -18.859 1 98.31 101 ALA B CA 1
ATOM 2064 C C . ALA B 1 101 ? 6.867 -29.188 -18.562 1 98.31 101 ALA B C 1
ATOM 2066 O O . ALA B 1 101 ? 6.98 -30 -19.5 1 98.31 101 ALA B O 1
ATOM 2067 N N . GLU B 1 102 ? 6.996 -29.516 -17.359 1 97.5 102 GLU B N 1
ATOM 2068 C CA . GLU B 1 102 ? 7.164 -30.922 -16.953 1 97.5 102 GLU B CA 1
ATOM 2069 C C . GLU B 1 102 ? 5.98 -31.766 -17.406 1 97.5 102 GLU B C 1
ATOM 2071 O O . GLU B 1 102 ? 6.164 -32.875 -17.891 1 97.5 102 GLU B O 1
ATOM 2076 N N . ILE B 1 103 ? 4.77 -31.328 -17.219 1 97.19 103 ILE B N 1
ATOM 2077 C CA . ILE B 1 103 ? 3.549 -32 -17.625 1 97.19 103 ILE B CA 1
ATOM 2078 C C . ILE B 1 103 ? 3.57 -32.281 -19.125 1 97.19 103 ILE B C 1
ATOM 2080 O O . ILE B 1 103 ? 3.256 -33.375 -19.578 1 97.19 103 ILE B O 1
ATOM 2084 N N . VAL B 1 104 ? 3.918 -31.266 -19.859 1 96.88 104 VAL B N 1
ATOM 2085 C CA . VAL B 1 104 ? 3.977 -31.391 -21.312 1 96.88 104 VAL B CA 1
ATOM 2086 C C . VAL B 1 104 ? 4.988 -32.469 -21.703 1 96.88 104 VAL B C 1
ATOM 2088 O O . VAL B 1 104 ? 4.707 -33.312 -22.562 1 96.88 104 VAL B O 1
ATOM 2091 N N . CYS B 1 105 ? 6.133 -32.438 -21.094 1 94.69 105 CYS B N 1
ATOM 2092 C CA . CYS B 1 105 ? 7.18 -33.406 -21.375 1 94.69 105 CYS B CA 1
ATOM 2093 C C . CYS B 1 105 ? 6.707 -34.844 -21.078 1 94.69 105 CYS B C 1
ATOM 2095 O O . CYS B 1 105 ? 6.961 -35.75 -21.844 1 94.69 105 CYS B O 1
ATOM 2097 N N . MET B 1 106 ? 5.98 -35.031 -20.047 1 92.56 106 MET B N 1
ATOM 2098 C CA . MET B 1 106 ? 5.48 -36.344 -19.641 1 92.56 106 MET B CA 1
ATOM 2099 C C . MET B 1 106 ? 4.406 -36.844 -20.609 1 92.56 106 MET B C 1
ATOM 2101 O O . MET B 1 106 ? 4.332 -38.031 -20.906 1 92.56 106 MET B O 1
ATOM 2105 N N . ARG B 1 107 ? 3.615 -35.906 -21.109 1 91.5 107 ARG B N 1
ATOM 2106 C CA . ARG B 1 107 ? 2.572 -36.25 -22.062 1 91.5 107 ARG B CA 1
ATOM 2107 C C . ARG B 1 107 ? 3.174 -36.719 -23.391 1 91.5 107 ARG B C 1
ATOM 2109 O O . ARG B 1 107 ? 2.676 -37.656 -24.016 1 91.5 107 ARG B O 1
ATOM 2116 N N . ILE B 1 108 ? 4.227 -36.094 -23.812 1 91 108 ILE B N 1
ATOM 2117 C CA . ILE B 1 108 ? 4.918 -36.438 -25.047 1 91 108 ILE B CA 1
ATOM 2118 C C . ILE B 1 108 ? 5.527 -37.844 -24.922 1 91 108 ILE B C 1
ATOM 2120 O O . ILE B 1 108 ? 5.422 -38.656 -25.844 1 91 108 ILE B O 1
ATOM 2124 N N . HIS B 1 109 ? 6.074 -38.281 -23.828 1 85.38 109 HIS B N 1
ATOM 2125 C CA . HIS B 1 109 ? 6.715 -39.562 -23.594 1 85.38 109 HIS B CA 1
ATOM 2126 C C . HIS B 1 109 ? 5.684 -40.688 -23.516 1 85.38 109 HIS B C 1
ATOM 2128 O O . HIS B 1 109 ? 5.941 -41.812 -23.953 1 85.38 109 HIS B O 1
ATOM 2134 N N . ASN B 1 110 ? 4.57 -40.531 -22.953 1 80 110 ASN B N 1
ATOM 2135 C CA . ASN B 1 110 ? 3.525 -41.531 -22.812 1 80 110 ASN B CA 1
ATOM 2136 C C . ASN B 1 110 ? 2.846 -41.812 -24.156 1 80 110 ASN B C 1
ATOM 2138 O O . ASN B 1 110 ? 2.369 -42.938 -24.391 1 80 110 ASN B O 1
ATOM 2142 N N . THR B 1 111 ? 2.654 -40.875 -25.016 1 75.56 111 THR B N 1
ATOM 2143 C CA . THR B 1 111 ? 2.068 -41.062 -26.328 1 75.56 111 THR B CA 1
ATOM 2144 C C . THR B 1 111 ? 3.018 -41.875 -27.234 1 75.56 111 THR B C 1
ATOM 2146 O O . THR B 1 111 ? 2.582 -42.719 -28.016 1 75.56 111 THR B O 1
ATOM 2149 N N . GLU B 1 112 ? 4.293 -41.844 -27.203 1 71.19 112 GLU B N 1
ATOM 2150 C CA . GLU B 1 112 ? 5.285 -42.562 -28 1 71.19 112 GLU B CA 1
ATOM 2151 C C . GLU B 1 112 ? 5.43 -44 -27.531 1 71.19 112 GLU B C 1
ATOM 2153 O O . GLU B 1 112 ? 5.645 -44.906 -28.344 1 71.19 112 GLU B O 1
ATOM 2158 N N . SER B 1 113 ? 5.316 -44.469 -26.344 1 64.75 113 SER B N 1
ATOM 2159 C CA . SER B 1 113 ? 5.445 -45.812 -25.844 1 64.75 113 SER B CA 1
ATOM 2160 C C . SER B 1 113 ? 4.188 -46.625 -26.125 1 64.75 113 SER B C 1
ATOM 2162 O O . SER B 1 113 ? 4.242 -47.875 -26.203 1 64.75 113 SER B O 1
ATOM 2164 N N . SER B 1 114 ? 3.035 -46.156 -26.234 1 59 114 SER B N 1
ATOM 2165 C CA . SER B 1 114 ? 1.821 -46.906 -26.531 1 59 114 SER B CA 1
ATOM 2166 C C . SER B 1 114 ? 1.753 -47.25 -28.016 1 59 114 SER B C 1
ATOM 2168 O O . SER B 1 114 ? 0.92 -48.062 -28.422 1 59 114 SER B O 1
ATOM 2170 N N . SER B 1 115 ? 2.426 -46.594 -28.984 1 56.62 115 SER B N 1
ATOM 2171 C CA . SER B 1 115 ? 2.279 -46.938 -30.391 1 56.62 115 SER B CA 1
ATOM 2172 C C . SER B 1 115 ? 2.98 -48.25 -30.703 1 56.62 115 SER B C 1
ATOM 2174 O O . SER B 1 115 ? 2.91 -48.75 -31.828 1 56.62 115 SER B O 1
ATOM 2176 N N . ASP B 1 116 ? 3.91 -48.688 -29.953 1 50.31 116 ASP B N 1
ATOM 2177 C CA . ASP B 1 116 ? 4.531 -49.875 -30.562 1 50.31 116 ASP B CA 1
ATOM 2178 C C . ASP B 1 116 ? 3.57 -51.062 -30.594 1 50.31 116 ASP B C 1
ATOM 2180 O O . ASP B 1 116 ? 3.715 -51.969 -31.406 1 50.31 116 ASP B O 1
ATOM 2184 N N . CYS B 1 117 ? 2.844 -51.406 -29.578 1 43.75 117 CYS B N 1
ATOM 2185 C CA . CYS B 1 117 ? 2.127 -52.656 -29.812 1 43.75 117 CYS B CA 1
ATOM 2186 C C . CYS B 1 117 ? 0.878 -52.406 -30.641 1 43.75 117 CYS B C 1
ATOM 2188 O O . CYS B 1 117 ? 0.069 -53.344 -30.828 1 43.75 117 CYS B O 1
ATOM 2190 N N . GLY B 1 118 ? 0.161 -51.312 -30.609 1 41.06 118 GLY B N 1
ATOM 2191 C CA . GLY B 1 118 ? -1.147 -51.281 -31.25 1 41.06 118 GLY B CA 1
ATOM 2192 C C . GLY B 1 118 ? -1.075 -51.25 -32.75 1 41.06 118 GLY B C 1
ATOM 2193 O O . GLY B 1 118 ? -0.041 -50.875 -33.344 1 41.06 118 GLY B O 1
ATOM 2194 N N . THR B 1 119 ? -2.025 -52 -33.438 1 42.66 119 THR B N 1
ATOM 2195 C CA . THR B 1 119 ? -2.605 -51.938 -34.781 1 42.66 119 THR B CA 1
ATOM 2196 C C . THR B 1 119 ? -2.943 -50.5 -35.188 1 42.66 119 THR B C 1
ATOM 2198 O O . THR B 1 119 ? -3.234 -49.688 -34.312 1 42.66 119 THR B O 1
ATO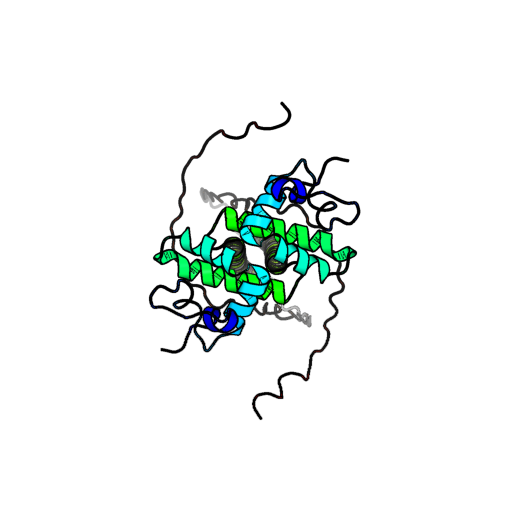M 2201 N N . PRO B 1 120 ? -2.787 -49.969 -36.5 1 42.94 120 PRO B N 1
ATOM 2202 C CA . PRO B 1 120 ? -2.982 -48.688 -37.156 1 42.94 120 PRO B CA 1
ATOM 2203 C C . PRO B 1 120 ? -4.34 -48.062 -36.812 1 42.94 120 PRO B C 1
ATOM 2205 O O . PRO B 1 120 ? -5.352 -48.438 -37.438 1 42.94 120 PRO B O 1
ATOM 2208 N N . HIS B 1 121 ? -5.016 -48.125 -35.688 1 35.06 121 HIS B N 1
ATOM 2209 C CA . HIS B 1 121 ? -6.336 -47.5 -35.812 1 35.0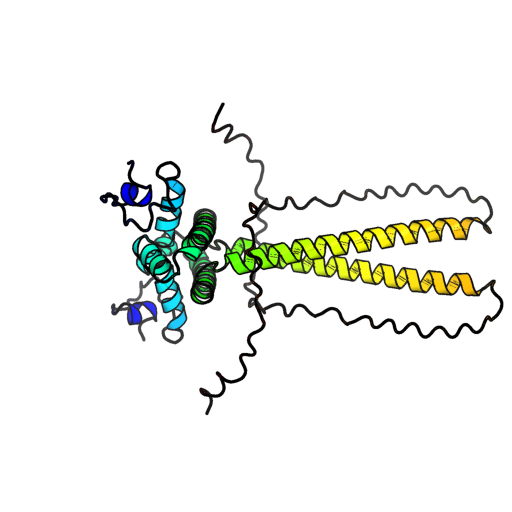6 121 HIS B CA 1
ATOM 2210 C C . HIS B 1 121 ? -6.227 -46 -36.094 1 35.06 121 HIS B C 1
ATOM 2212 O O . HIS B 1 121 ? -5.289 -45.344 -35.656 1 35.06 121 HIS B O 1
ATOM 2218 N N . HIS B 1 122 ? -6.98 -45.469 -37.188 1 31.44 122 HIS B N 1
ATOM 2219 C CA . HIS B 1 122 ? -7.289 -44.188 -37.844 1 31.44 122 HIS B CA 1
ATOM 2220 C C . HIS B 1 122 ? -7.828 -43.188 -36.812 1 31.44 122 HIS B C 1
ATOM 2222 O O . HIS B 1 122 ? -9.023 -42.875 -36.812 1 31.44 122 HIS B O 1
ATOM 2228 N N . MET B 1 123 ? -7.523 -43.125 -35.625 1 26.88 123 MET B N 1
ATOM 2229 C CA . MET B 1 123 ? -8.359 -42.219 -34.844 1 26.88 123 MET B CA 1
ATOM 2230 C C . MET B 1 123 ? -8.148 -40.781 -35.25 1 26.88 123 MET B C 1
ATOM 2232 O O . MET B 1 123 ? -7.023 -40.375 -35.562 1 26.88 123 MET B O 1
ATOM 2236 N N . GLN B 1 124 ? -9.305 -40.062 -35.719 1 24.58 124 GLN B N 1
ATOM 2237 C CA . GLN B 1 124 ? -9.711 -38.719 -36.062 1 24.58 124 GLN B CA 1
ATOM 2238 C C . GLN B 1 124 ? -9.461 -37.75 -34.906 1 24.58 124 GLN B C 1
ATOM 2240 O O . GLN B 1 124 ? -10.211 -37.719 -33.938 1 24.58 124 GLN B O 1
ATOM 2245 N N . GLY B 1 125 ? -8.422 -37.688 -34.281 1 23.95 125 GLY B N 1
ATOM 2246 C CA . GLY B 1 125 ? -8.312 -36.812 -33.125 1 23.95 125 GLY B CA 1
ATOM 2247 C C . GLY B 1 125 ? -8.406 -35.344 -33.438 1 23.95 125 GLY B C 1
ATOM 2248 O O . GLY B 1 125 ? -7.492 -34.781 -3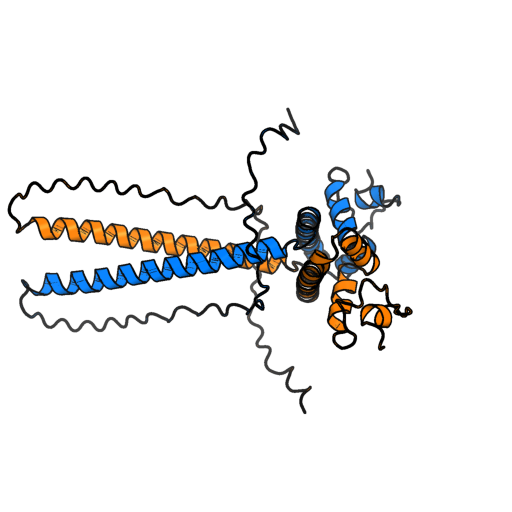4.031 1 23.95 125 GLY B O 1
ATOM 2249 N N . SER B 1 126 ? -9.578 -34.781 -33.875 1 21.28 126 SER B N 1
ATOM 2250 C CA . SER B 1 126 ? -9.664 -33.344 -34.062 1 21.28 126 SER B CA 1
ATOM 2251 C C . SER B 1 126 ? -9.516 -32.594 -32.719 1 21.28 126 SER B C 1
ATOM 2253 O O . SER B 1 126 ? -9.828 -31.422 -32.625 1 21.28 126 SER B O 1
ATOM 2255 N N . TYR B 1 127 ? -8.969 -33.094 -31.688 1 19.86 127 TYR B N 1
ATOM 2256 C CA . TYR B 1 127 ? -9.203 -32.25 -30.516 1 19.86 127 TYR B CA 1
ATOM 2257 C C . TYR B 1 127 ? -8.539 -30.891 -30.672 1 19.86 127 TYR B C 1
ATOM 2259 O O . TYR B 1 127 ? -7.379 -30.812 -31.094 1 19.86 127 TYR B O 1
ATOM 2267 N N . GLN B 1 128 ? -9.398 -29.906 -31.078 1 19.47 128 GLN B N 1
ATOM 2268 C CA . GLN B 1 128 ? -9.172 -28.453 -31.078 1 19.47 128 GLN B CA 1
ATOM 2269 C C . GLN B 1 128 ? -8.688 -27.969 -29.719 1 19.47 128 GLN B C 1
ATOM 2271 O O . GLN B 1 128 ? -9.484 -27.859 -28.781 1 19.47 128 GLN B O 1
ATOM 2276 N N . GLN B 1 129 ? -7.684 -28.5 -29.172 1 20.16 129 GLN B N 1
ATOM 2277 C CA . GLN B 1 129 ? -7.27 -27.906 -27.906 1 20.16 129 GLN B CA 1
ATOM 2278 C C . GLN B 1 129 ? -7 -26.406 -28.078 1 20.16 129 GLN B C 1
ATOM 2280 O O . GLN B 1 129 ? -6.113 -26.016 -28.828 1 20.16 129 GLN B O 1
ATOM 2285 N N . GLY B 1 130 ? -8.07 -25.641 -28.203 1 20.08 130 GLY B N 1
ATOM 2286 C CA . GLY B 1 130 ? -7.934 -24.188 -28.141 1 20.08 130 GLY B CA 1
ATOM 2287 C C . GLY B 1 130 ? -7.176 -23.703 -26.922 1 20.08 130 GLY B C 1
ATOM 2288 O O . GLY B 1 130 ? -7.727 -23.672 -25.828 1 20.08 130 GLY B O 1
ATOM 2289 N N . LEU B 1 131 ? -6.047 -24.234 -26.578 1 23.05 131 LEU B N 1
ATOM 2290 C CA . LEU B 1 131 ? -5.348 -23.672 -25.438 1 23.05 131 LEU B CA 1
ATOM 2291 C C . LEU B 1 131 ? -5.27 -22.141 -25.547 1 23.05 131 LEU B C 1
ATOM 2293 O O . LEU B 1 131 ? -4.785 -21.609 -26.547 1 23.05 131 LEU B O 1
ATOM 2297 N N . SER B 1 132 ? -6.379 -21.547 -25.188 1 23.81 132 SER B N 1
ATOM 2298 C CA . SER B 1 132 ? -6.289 -20.094 -25.062 1 23.81 132 SER B CA 1
ATOM 2299 C C . SER B 1 132 ? -5.004 -19.672 -24.375 1 23.81 132 SER B C 1
ATOM 2301 O O . SER B 1 132 ? -4.516 -20.375 -23.484 1 23.81 132 SER B O 1
ATOM 2303 N N . PRO B 1 133 ? -4.141 -18.984 -25.078 1 23.97 133 PRO B N 1
ATOM 2304 C CA . PRO B 1 133 ? -2.889 -18.438 -24.547 1 23.97 133 PRO B CA 1
ATOM 2305 C C . PRO B 1 133 ? -3.057 -17.797 -23.172 1 23.97 133 PRO B C 1
ATOM 2307 O O . PRO B 1 133 ? -4.152 -17.359 -22.828 1 23.97 133 PRO B O 1
ATOM 2310 N N . PRO B 1 134 ? -2.363 -18.344 -22.219 1 23.92 134 PRO B N 1
ATOM 2311 C CA . PRO B 1 134 ? -2.377 -17.672 -20.906 1 23.92 134 PRO B CA 1
ATOM 2312 C C . PRO B 1 134 ? -2.285 -16.156 -21.031 1 23.92 134 PRO B C 1
ATOM 2314 O O . PRO B 1 134 ? -1.667 -15.641 -21.953 1 23.92 134 PRO B O 1
ATOM 2317 N N . LEU B 1 135 ? -3.389 -15.5 -20.766 1 24.08 135 LEU B N 1
ATOM 2318 C CA . LEU B 1 135 ? -3.379 -14.047 -20.625 1 24.08 135 LEU B CA 1
ATOM 2319 C C . LEU B 1 135 ? -2.145 -13.578 -19.859 1 24.08 135 LEU B C 1
ATOM 2321 O O . LEU B 1 135 ? -1.818 -14.133 -18.812 1 24.08 135 LEU B O 1
ATOM 2325 N N . GLN B 1 136 ? -1.095 -13.25 -20.578 1 24.95 136 GLN B N 1
ATOM 2326 C CA . GLN B 1 136 ? 0.084 -12.602 -20.016 1 24.95 136 GLN B CA 1
ATOM 2327 C C . GLN B 1 136 ? -0.309 -11.508 -19.031 1 24.95 136 GLN B C 1
ATOM 2329 O O . GLN B 1 136 ? -1.073 -10.602 -19.375 1 24.95 136 GLN B O 1
ATOM 2334 N N . PRO B 1 137 ? -0.269 -11.852 -17.75 1 25.45 137 PRO B N 1
ATOM 2335 C CA . PRO B 1 137 ? -0.553 -10.773 -16.797 1 25.45 137 PRO B CA 1
ATOM 2336 C C . PRO B 1 137 ? 0.229 -9.5 -17.094 1 25.45 137 PRO B C 1
ATOM 2338 O O . PRO B 1 137 ? 1.386 -9.562 -17.516 1 25.45 137 PRO B O 1
ATOM 2341 N N . GLN B 1 138 ? -0.412 -8.672 -17.781 1 23.67 138 GLN B N 1
ATOM 2342 C CA . GLN B 1 138 ? 0.252 -7.379 -17.938 1 23.67 138 GLN B CA 1
ATOM 2343 C C . GLN B 1 138 ? 0.776 -6.871 -16.594 1 23.67 138 GLN B C 1
ATOM 2345 O O . GLN B 1 138 ? 0.005 -6.688 -15.656 1 23.67 138 GLN B O 1
ATOM 2350 N N . SER B 1 139 ? 1.933 -7.461 -16.141 1 26.27 139 SER B N 1
ATOM 2351 C CA . SER B 1 139 ? 2.58 -6.965 -14.93 1 26.27 139 SER B CA 1
ATOM 2352 C C . SER B 1 139 ? 2.689 -5.445 -14.945 1 26.27 139 SER B C 1
ATOM 2354 O O . SER B 1 139 ? 3.182 -4.859 -15.914 1 26.27 139 SER B O 1
ATOM 2356 N N . PRO B 1 140 ? 1.805 -4.828 -14.391 1 25.61 140 PRO B N 1
ATOM 2357 C CA . PRO B 1 140 ? 2.135 -3.404 -14.305 1 25.61 140 PRO B CA 1
ATOM 2358 C C . PRO B 1 140 ? 3.586 -3.158 -13.891 1 25.61 140 PRO B C 1
ATOM 2360 O O . PRO B 1 140 ? 4.148 -3.926 -13.109 1 25.61 140 PRO B O 1
ATOM 2363 N N . GLU B 1 141 ? 4.422 -2.844 -14.883 1 25.09 141 GLU B N 1
ATOM 2364 C CA . GLU B 1 141 ? 5.82 -2.475 -14.711 1 25.09 141 GLU B CA 1
ATOM 2365 C C . GLU B 1 141 ? 6.02 -1.645 -13.445 1 25.09 141 GLU B C 1
ATOM 2367 O O . GLU B 1 141 ? 5.574 -0.498 -13.375 1 25.09 141 GLU B O 1
ATOM 2372 N N . LEU B 1 142 ? 5.77 -2.172 -12.258 1 29.61 142 LEU B N 1
ATOM 2373 C CA . LEU B 1 142 ? 6.406 -1.451 -11.164 1 29.61 142 LEU B CA 1
ATOM 2374 C C . LEU B 1 142 ? 7.832 -1.055 -11.523 1 29.61 142 LEU B C 1
ATOM 2376 O O . LEU B 1 142 ? 8.633 -1.903 -11.922 1 29.61 142 LEU B O 1
ATOM 2380 N N . HIS B 1 143 ? 8.125 0.011 -12.18 1 25.39 143 HIS B N 1
ATOM 2381 C CA . HIS B 1 143 ? 9.523 0.408 -12.258 1 25.39 143 HIS B CA 1
ATOM 2382 C C . HIS B 1 143 ? 10.328 -0.192 -11.109 1 25.39 143 HIS B C 1
ATOM 2384 O O . HIS B 1 143 ? 9.82 -0.334 -9.992 1 25.39 143 HIS B O 1
ATOM 2390 N N . HIS B 1 144 ? 11.32 -0.98 -11.453 1 26.11 144 HIS B N 1
ATOM 2391 C CA . HIS B 1 144 ? 12.328 -1.722 -10.703 1 26.11 144 HIS B CA 1
ATOM 2392 C C . HIS B 1 144 ? 12.859 -0.9 -9.531 1 26.11 144 HIS B C 1
ATOM 2394 O O . HIS B 1 144 ? 13.625 0.05 -9.727 1 26.11 144 HIS B O 1
ATOM 2400 N N . TYR B 1 145 ? 12.117 -0.463 -8.547 1 23.64 145 TYR B N 1
ATOM 2401 C CA . TYR B 1 145 ? 12.867 -0.006 -7.375 1 23.64 145 TYR B CA 1
ATOM 2402 C C . TYR B 1 145 ? 13.875 -1.055 -6.93 1 23.64 145 TYR B C 1
ATOM 2404 O O . TYR B 1 145 ? 13.578 -2.25 -6.922 1 23.64 145 TYR B O 1
ATOM 2412 N N . HIS B 1 146 ? 15.164 -0.814 -7.289 1 22.11 146 HIS B N 1
ATOM 2413 C CA . HIS B 1 146 ? 16.25 -1.643 -6.77 1 22.11 146 HIS B CA 1
ATOM 2414 C C . HIS B 1 146 ? 16.016 -1.994 -5.301 1 22.11 146 HIS B C 1
ATOM 2416 O O . HIS B 1 146 ? 15.789 -1.108 -4.477 1 22.11 146 HIS B O 1
ATOM 2422 N N . LYS B 1 147 ? 15.578 -3.055 -5.121 1 29.94 147 LYS B N 1
ATOM 2423 C CA . LYS B 1 147 ? 15.547 -3.674 -3.801 1 29.94 147 LYS B CA 1
ATOM 2424 C C . LYS B 1 147 ? 16.922 -3.619 -3.139 1 29.94 147 LYS B C 1
ATOM 2426 O O . LYS B 1 147 ? 17.906 -4.117 -3.691 1 29.94 147 LYS B O 1
ATOM 2431 N N . PRO B 1 148 ? 17.266 -2.611 -2.238 1 26.73 148 PRO B N 1
ATOM 2432 C CA . PRO B 1 148 ? 18.516 -2.984 -1.554 1 26.73 148 PRO B CA 1
ATOM 2433 C C . PRO B 1 148 ? 18.5 -4.43 -1.058 1 26.73 148 PRO B C 1
ATOM 2435 O O . PRO B 1 148 ? 17.422 -5.004 -0.85 1 26.73 148 PRO B O 1
ATOM 2438 N N . THR B 1 149 ? 19.5 -5.215 -1.429 1 22.34 149 THR B N 1
ATOM 2439 C CA . THR B 1 149 ? 19.859 -6.492 -0.829 1 22.34 149 THR B CA 1
ATOM 2440 C C . THR B 1 149 ? 19.781 -6.418 0.693 1 22.34 149 THR B C 1
ATOM 2442 O O . THR B 1 149 ? 20.734 -5.973 1.35 1 22.34 149 THR B O 1
ATOM 2445 N N . ALA B 1 150 ? 19.016 -5.715 1.365 1 24.06 150 ALA B N 1
ATOM 2446 C CA . ALA B 1 150 ? 19.109 -5.82 2.82 1 24.06 150 ALA B CA 1
ATOM 2447 C C . ALA B 1 150 ? 19 -7.273 3.271 1 24.06 150 ALA B C 1
ATOM 2449 O O . ALA B 1 150 ? 18.172 -8.031 2.768 1 24.06 150 ALA B O 1
ATOM 2450 N N . TYR B 1 151 ? 20.172 -7.836 3.84 1 20.3 151 TYR B N 1
ATOM 2451 C CA . TYR B 1 151 ? 20.422 -8.953 4.746 1 20.3 151 TYR B CA 1
ATOM 2452 C C . TYR B 1 151 ? 19.453 -8.922 5.922 1 20.3 151 TYR B C 1
ATOM 2454 O O . TYR B 1 151 ? 19.594 -8.109 6.84 1 20.3 151 TYR B O 1
ATOM 2462 N N . TYR B 1 152 ? 18.25 -8.836 5.777 1 23.48 152 TYR B N 1
ATOM 2463 C CA . TYR B 1 152 ? 17.344 -8.906 6.93 1 23.48 152 TYR B CA 1
ATOM 2464 C C . TYR B 1 152 ? 17.594 -10.172 7.73 1 23.48 152 TYR B C 1
ATOM 2466 O O . TYR B 1 152 ? 17.25 -11.273 7.285 1 23.48 152 TYR B O 1
ATOM 2474 N N . HIS B 1 153 ? 18.797 -10.242 8.453 1 20.06 153 HIS B N 1
ATOM 2475 C CA . HIS B 1 153 ? 18.906 -11.234 9.508 1 20.06 153 HIS B CA 1
ATOM 2476 C C . HIS B 1 153 ? 17.719 -11.164 10.461 1 20.06 153 HIS B C 1
ATOM 2478 O O . HIS B 1 153 ? 17.172 -10.086 10.695 1 20.06 153 HIS B O 1
ATOM 2484 N N . ARG B 1 154 ? 17.219 -12.305 10.68 1 22.55 154 ARG B N 1
ATOM 2485 C CA . ARG B 1 154 ? 16.219 -12.82 11.602 1 22.55 154 ARG B CA 1
ATOM 2486 C C . ARG B 1 154 ? 16.516 -12.406 13.039 1 22.55 154 ARG B C 1
ATOM 2488 O O . ARG B 1 154 ? 17.453 -12.906 13.656 1 22.55 154 ARG B O 1
ATOM 2495 N N . MET B 1 155 ? 16.531 -11.117 13.438 1 21.72 155 MET B N 1
ATOM 2496 C CA . MET B 1 155 ? 16.609 -10.992 14.891 1 21.72 155 MET B CA 1
ATOM 2497 C C . MET B 1 155 ? 15.5 -11.805 15.562 1 21.72 155 MET B C 1
ATOM 2499 O O . MET B 1 155 ? 14.391 -11.898 15.039 1 21.72 155 MET B O 1
ATOM 2503 N N . ASP B 1 156 ? 15.875 -12.758 16.516 1 22.38 156 ASP B N 1
ATOM 2504 C CA . ASP B 1 156 ? 15.281 -13.633 17.531 1 22.38 156 ASP B CA 1
ATOM 2505 C C . ASP B 1 156 ? 14.383 -12.844 18.469 1 22.38 156 ASP B C 1
ATOM 2507 O O . ASP B 1 156 ? 14.859 -12.25 19.438 1 22.38 156 ASP B O 1
ATOM 2511 N N . ASN B 1 157 ? 13.609 -12 18.172 1 21.25 157 ASN B N 1
ATOM 2512 C CA . ASN B 1 157 ? 12.859 -11.32 19.219 1 21.25 157 ASN B CA 1
ATOM 2513 C C . ASN B 1 157 ? 11.984 -12.289 20 1 21.25 157 ASN B C 1
ATOM 2515 O O . ASN B 1 157 ? 11 -12.812 19.469 1 21.25 157 ASN B O 1
ATOM 2519 N N . SER B 1 158 ? 12.531 -13.102 21.016 1 23.23 158 SER B N 1
ATOM 2520 C CA . SER B 1 158 ? 11.945 -13.805 22.156 1 23.23 158 SER B CA 1
ATOM 2521 C C . SER B 1 158 ? 10.914 -12.93 22.859 1 23.23 158 SER B C 1
ATOM 2523 O O . SER B 1 158 ? 9.781 -13.352 23.094 1 23.23 158 SER B O 1
ATOM 2525 N N . GLU B 1 159 ? 11.336 -12.086 23.969 1 22.58 159 GLU B N 1
ATOM 2526 C CA . GLU B 1 159 ? 10.844 -11.805 25.328 1 22.58 159 GLU B CA 1
ATOM 2527 C C . GLU B 1 159 ? 9.727 -10.766 25.297 1 22.58 159 GLU B C 1
ATOM 2529 O O . GLU B 1 159 ? 9.07 -10.523 26.312 1 22.58 159 GLU B O 1
ATOM 2534 N N . LEU B 1 160 ? 9.453 -9.945 24.5 1 19.59 160 LEU B N 1
ATOM 2535 C CA . LEU B 1 160 ? 8.766 -8.781 25.031 1 19.59 160 LEU B CA 1
ATOM 2536 C C . LEU B 1 160 ? 7.324 -9.125 25.406 1 19.59 160 LEU B C 1
ATOM 2538 O O . LEU B 1 160 ? 6.797 -8.625 26.391 1 19.59 160 LEU B O 1
ATOM 2542 N N . ALA B 1 161 ? 6.414 -9.781 24.734 1 21.67 161 ALA B N 1
ATOM 2543 C CA . ALA B 1 161 ? 5.07 -9.562 25.266 1 21.67 161 ALA B CA 1
ATOM 2544 C C . ALA B 1 161 ? 4.754 -10.539 26.391 1 21.67 161 ALA B C 1
ATOM 2546 O O . ALA B 1 161 ? 3.605 -10.945 26.562 1 21.67 161 ALA B O 1
ATOM 2547 N N . GLU B 1 162 ? 5.629 -10.961 27.312 1 21.61 162 GLU B N 1
ATOM 2548 C CA . GLU B 1 162 ? 5.117 -11.469 28.578 1 21.61 162 GLU B CA 1
ATOM 2549 C C . GLU B 1 162 ? 4.406 -10.375 29.359 1 21.61 162 GLU B C 1
ATOM 2551 O O . GLU B 1 162 ? 3.676 -10.656 30.312 1 21.61 162 GLU B O 1
ATOM 2556 N N . LEU B 1 163 ? 4.691 -9.031 29.344 1 19.14 163 LEU B N 1
ATOM 2557 C CA . LEU B 1 163 ? 4.254 -8.234 30.484 1 19.14 163 LEU B CA 1
ATOM 2558 C C . LEU B 1 163 ? 2.752 -7.977 30.422 1 19.14 163 LEU B C 1
ATOM 2560 O O . LEU B 1 163 ? 2.139 -7.613 31.422 1 19.14 163 LEU B O 1
ATOM 2564 N N . LEU B 1 164 ? 1.969 -7.785 29.422 1 20.08 164 LEU B N 1
ATOM 2565 C CA . LEU B 1 164 ? 0.709 -7.223 29.906 1 20.08 164 LEU B CA 1
ATOM 2566 C C . LEU B 1 164 ? -0.123 -8.281 30.625 1 20.08 164 LEU B C 1
ATOM 2568 O O . LEU B 1 164 ? -0.997 -7.957 31.422 1 20.08 164 LEU B O 1
ATOM 2572 N N . TRP B 1 165 ? -0.224 -9.602 30.297 1 20.84 165 TRP B N 1
ATOM 2573 C CA . TRP B 1 165 ? -1.311 -10.211 31.062 1 20.84 165 TRP B CA 1
ATOM 2574 C C . TRP B 1 165 ? -0.831 -10.648 32.438 1 20.84 165 TRP B C 1
ATOM 2576 O O . TRP B 1 165 ? -1.629 -11.086 33.281 1 20.84 165 TRP B O 1
ATOM 2586 N N . THR B 1 166 ? 0.446 -10.453 33.062 1 20.31 166 THR B N 1
ATOM 2587 C CA . THR B 1 166 ? 0.208 -10.594 34.5 1 20.31 166 THR B CA 1
ATOM 2588 C C . THR B 1 166 ? -0.228 -9.273 35.125 1 20.31 166 THR B C 1
ATOM 2590 O O . THR B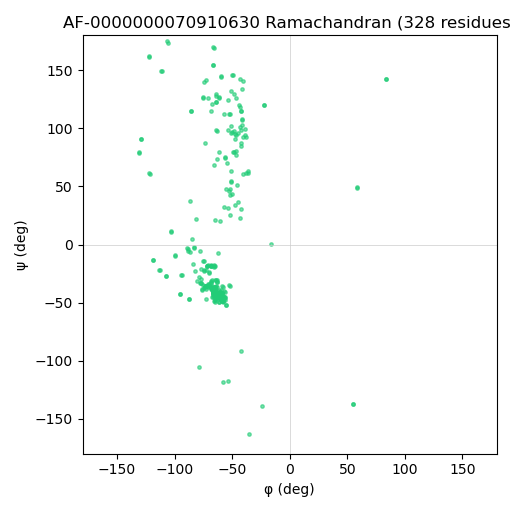 1 166 ? 0.208 -8.203 34.688 1 20.31 166 THR B O 1
#

Secondary structure (DSSP, 8-state):
-PPPHHHHHHT----TT-SSTTTS-TT-HHHHHHHHHHH-HHHHHHHHHTS-HHHHHHHHHHHHHHHHHHHH-TTTTHHHHHHHHHHHHHHHHHHHHHHHHHHHHHHHHHHHHTTTTS---------------------------------------------S--/-PPPHHHHHHT----TT-SSTTTS-TT-HHHHHHHHHHH-HHHHHHHHHTS-HHHHHHHHHHHHHHHHHHHH-TTTTHHHHHHHHHHHHHHHHHHHHHHHHHHHHHHHHHHHHTTTTS----------------------------------------SGGGTTT-

Solvent-accessible surface area (backbone atoms only — not comparable to full-atom values): 19858 Å² total; per-residue (Å²): 132,83,50,21,22,53,27,59,75,66,72,48,87,62,55,96,79,43,86,51,45,90,77,23,46,54,90,44,45,63,56,40,51,37,30,34,63,48,27,30,64,68,38,49,51,53,57,46,69,75,41,60,77,88,46,37,63,55,21,51,53,31,43,38,52,43,20,50,31,26,72,76,32,71,44,38,25,52,52,48,55,42,50,52,42,52,51,48,40,52,52,45,51,50,52,36,51,52,46,51,51,50,47,52,54,52,53,58,56,54,59,61,65,59,53,69,78,54,77,89,73,79,83,72,82,70,82,73,76,71,70,72,71,76,78,71,73,76,66,72,76,66,74,79,70,78,68,76,83,74,81,76,69,83,85,74,86,83,78,66,87,84,58,80,92,115,130,82,50,21,24,52,26,58,75,68,71,47,87,61,56,97,78,44,85,50,45,90,77,23,45,53,90,45,46,64,56,40,50,37,32,35,64,48,26,31,63,67,37,49,51,53,55,47,69,74,41,59,78,88,46,34,62,56,21,51,53,32,44,40,53,43,19,48,31,26,73,74,32,72,45,40,26,53,50,50,55,42,51,52,42,52,51,48,39,52,51,45,51,51,52,37,51,53,46,51,52,51,45,52,54,52,53,58,57,57,60,63,66,59,55,71,79,58,77,89,73,83,77,81,73,70,79,73,73,72,70,71,71,74,76,71,72,76,64,73,78,64,74,78,70,77,68,77,81,71,81,76,72,80,77,81,84,80,70,71,85,65,60,75,86,108

pLDDT: mean 73.89, std 33.23, range [17.45, 98.88]

Organism: Physcomitrium patens (NCBI:txid3218)

Nearest PDB structures (foldseek):
  5ly0-assembly1_B  TM=9.844E-01  e=2.928E-12  Triticum turgidum
  5ly0-assembly1_B  TM=9.845E-01  e=1.424E-12  Triticum turgidum

Radius of gyration: 28.06 Å; Cα contacts (8 Å, |Δi|>4): 250; chains: 2; bounding box: 44×90×72 Å

Sequence (332 aa):
MSPCAACKLLRRRCTRDCVFAPYFPPDEPQKFANVHKVFGAANVNKMLQELPVEARGDAVSSMVYEADARVRDPVYGCVGAISSLQQQVAHLQTQLAVANAEIVCMRIHNTESSSDCGTPHHMQGSYQQGLSPPLQPQSPELHHYHKPTAYYHRMDNSELAELLWTMSPCAACKLLRRRCTRDCVFAPYFPPDEPQKFANVHKVFGAANVNKMLQELPVEARGDAVSSMVYEADARVRDPVYGCVGAISSLQQQVAHLQTQLAVANAEIVCMRIHNTESSSDCGTPHHMQGSYQQGLSPPLQPQSPELHHYHKPTAYYHRMDNSELAELLWT

Foldseek 3Di:
DDAFLVCVVVVHDHDPPDLCPVAGHNVNNVLVVLLCVPQNPVRLVVVLVVDDPVCSNVVSVVSSQQSVQCVVPVPQGCVVVVVVVVVVVVVVVVVVVVVVVVVVVVVVVVVVVVPPPDDPDPDPDPPPPPVPPPPPPPPPCPPCPPDPPPPPPDDDDDDPPPDDDD/DDAFLVCVVVVHDHDPPDLCPVAGHNVNNVLVVLLCVVQNPVRLVVVLVVDDPVCSNVVSVVSSQQSVQCVVPVPQGCVVVVVVVVVVVVVVVVVVVVVVVVVVVVVVVVVVVVPPPDDPPPDPPPPPPPVPPPPPPPPPCPPCPPDPPPPPPDPPPPDPPPPDPD